Protein AF-0000000068952582 (afdb_homodimer)

Structure (mmCIF, N/CA/C/O backbone):
data_AF-0000000068952582-model_v1
#
loop_
_entity.id
_entity.type
_entity.pdbx_description
1 polymer 'DUF4399 domain-containing protein'
#
loop_
_atom_site.group_PDB
_atom_site.id
_atom_site.type_symbol
_atom_site.label_atom_id
_atom_site.label_alt_id
_atom_site.label_comp_id
_atom_site.label_asym_id
_atom_site.label_entity_id
_atom_site.label_seq_id
_atom_site.pdbx_PDB_ins_code
_atom_site.Cartn_x
_atom_site.Cartn_y
_atom_site.Cartn_z
_atom_site.occupancy
_atom_site.B_iso_or_equiv
_atom_site.auth_seq_id
_atom_site.auth_comp_id
_atom_site.auth_asym_id
_atom_site.auth_atom_id
_atom_site.pdbx_PDB_model_num
ATOM 1 N N . MET A 1 1 ? -65.312 -50.906 -8.023 1 39.53 1 MET A N 1
ATOM 2 C CA . MET A 1 1 ? -64.938 -49.5 -8.07 1 39.53 1 MET A CA 1
ATOM 3 C C . MET A 1 1 ? -63.438 -49.344 -7.887 1 39.53 1 MET A C 1
ATOM 5 O O . MET A 1 1 ? -62.906 -49.625 -6.805 1 39.53 1 MET A O 1
ATOM 9 N N . SER A 1 2 ? -62.562 -49.625 -8.961 1 49.5 2 SER A N 1
ATOM 10 C CA . SER A 1 2 ? -61.094 -49.688 -9.148 1 49.5 2 SER A CA 1
ATOM 11 C C . SER A 1 2 ? -60.469 -48.344 -8.938 1 49.5 2 SER A C 1
ATOM 13 O O . SER A 1 2 ? -60.969 -47.312 -9.422 1 49.5 2 SER A O 1
ATOM 15 N N . ARG A 1 3 ? -59.781 -48.031 -7.797 1 46.06 3 ARG A N 1
ATOM 16 C CA . ARG A 1 3 ? -59 -46.875 -7.363 1 46.06 3 ARG A CA 1
ATOM 17 C C . ARG A 1 3 ? -57.875 -46.562 -8.344 1 46.06 3 ARG A C 1
ATOM 19 O O . ARG A 1 3 ? -56.969 -47.406 -8.516 1 46.06 3 ARG A O 1
ATOM 26 N N . ARG A 1 4 ? -58.094 -45.969 -9.484 1 50.41 4 ARG A N 1
ATOM 27 C CA . ARG A 1 4 ? -57.031 -45.469 -10.367 1 50.41 4 ARG A CA 1
ATOM 28 C C . ARG A 1 4 ? -56.062 -44.594 -9.609 1 50.41 4 ARG A C 1
ATOM 30 O O . ARG A 1 4 ? -56.438 -43.594 -9 1 50.41 4 ARG A O 1
ATOM 37 N N . PHE A 1 5 ? -54.938 -45.094 -8.977 1 45.41 5 PHE A N 1
ATOM 38 C CA . PHE A 1 5 ? -53.844 -44.344 -8.367 1 45.41 5 PHE A CA 1
ATOM 39 C C . PHE A 1 5 ? -53.156 -43.469 -9.398 1 45.41 5 PHE A C 1
ATOM 41 O O . PHE A 1 5 ? -52.688 -43.938 -10.414 1 45.41 5 PHE A O 1
ATOM 48 N N . LEU A 1 6 ? -53.531 -42.188 -9.586 1 53.34 6 LEU A N 1
ATOM 49 C CA . LEU A 1 6 ? -52.906 -41.188 -10.43 1 53.34 6 LEU A CA 1
ATOM 50 C C . LEU A 1 6 ? -51.5 -40.875 -9.945 1 53.34 6 LEU A C 1
ATOM 52 O O . LEU A 1 6 ? -51.312 -40.469 -8.797 1 53.34 6 LEU A O 1
ATOM 56 N N . PHE A 1 7 ? -50.406 -41.5 -10.508 1 49.09 7 PHE A N 1
ATOM 57 C CA . PHE A 1 7 ? -49 -41.219 -10.305 1 49.09 7 PHE A CA 1
ATOM 58 C C . PHE A 1 7 ? -48.656 -39.812 -10.758 1 49.09 7 PHE A C 1
ATOM 60 O O . PHE A 1 7 ? -48.875 -39.438 -11.914 1 49.09 7 PHE A O 1
ATOM 67 N N . ARG A 1 8 ? -48.688 -38.812 -9.891 1 52.41 8 ARG A N 1
ATOM 68 C CA . ARG A 1 8 ? -48.188 -37.469 -10.156 1 52.41 8 ARG A CA 1
ATOM 69 C C . ARG A 1 8 ? -46.688 -37.469 -10.398 1 52.41 8 ARG A C 1
ATOM 71 O O . ARG A 1 8 ? -45.906 -37.938 -9.539 1 52.41 8 ARG A O 1
ATOM 78 N N . LEU A 1 9 ? -46.25 -37.562 -11.672 1 53.19 9 LEU A N 1
ATOM 79 C CA . LEU A 1 9 ? -44.844 -37.406 -12.039 1 53.19 9 LEU A CA 1
ATOM 80 C C . LEU A 1 9 ? -44.344 -36 -11.641 1 53.19 9 LEU A C 1
ATOM 82 O O . LEU A 1 9 ? -44.875 -35 -12.109 1 53.19 9 LEU A O 1
ATOM 86 N N . LEU A 1 10 ? -43.75 -35.844 -10.484 1 52.94 10 LEU A N 1
ATOM 87 C CA . LEU A 1 10 ? -43.062 -34.625 -10.07 1 52.94 10 LEU A CA 1
ATOM 88 C C . LEU A 1 10 ? -41.812 -34.406 -10.914 1 52.94 10 LEU A C 1
ATOM 90 O O . LEU A 1 10 ? -40.875 -35.188 -10.898 1 52.94 10 LEU A O 1
ATOM 94 N N . ALA A 1 11 ? -41.844 -33.625 -12.023 1 51.62 11 ALA A N 1
ATOM 95 C CA . ALA A 1 11 ? -40.688 -33.188 -12.773 1 51.62 11 ALA A CA 1
ATOM 96 C C . ALA A 1 11 ? -39.781 -32.312 -11.914 1 51.62 11 ALA A C 1
ATOM 98 O O . ALA A 1 11 ? -40.188 -31.266 -11.414 1 51.62 11 ALA A O 1
ATOM 99 N N . VAL A 1 12 ? -38.719 -32.812 -11.297 1 51.81 12 VAL A N 1
ATOM 100 C CA . VAL A 1 12 ? -37.688 -32.031 -10.625 1 51.81 12 VAL A CA 1
ATOM 101 C C . VAL A 1 12 ? -36.969 -31.141 -11.633 1 51.81 12 VAL A C 1
ATOM 103 O O . VAL A 1 12 ? -36.375 -31.625 -12.586 1 51.81 12 VAL A O 1
ATOM 106 N N . ALA A 1 13 ? -37.312 -29.859 -11.812 1 51.09 13 ALA A N 1
ATOM 107 C CA . ALA A 1 13 ? -36.594 -28.859 -12.594 1 51.09 13 ALA A CA 1
ATOM 108 C C . ALA A 1 13 ? -35.156 -28.719 -12.094 1 51.09 13 ALA A C 1
ATOM 110 O O . ALA A 1 13 ? -34.906 -28.312 -10.953 1 51.09 13 ALA A O 1
ATOM 111 N N . ALA A 1 14 ? -34.156 -29.453 -12.688 1 47.44 14 ALA A N 1
ATOM 112 C CA . ALA A 1 14 ? -32.75 -29.188 -12.406 1 47.44 14 ALA A CA 1
ATOM 113 C C . ALA A 1 14 ? -32.375 -27.75 -12.789 1 47.44 14 ALA A C 1
ATOM 115 O O . ALA A 1 14 ? -32.438 -27.375 -13.961 1 47.44 14 ALA A O 1
ATOM 116 N N . LEU A 1 15 ? -32.406 -26.781 -11.898 1 50.66 15 LEU A N 1
ATOM 117 C CA . LEU A 1 15 ? -31.828 -25.453 -12.117 1 50.66 15 LEU A CA 1
ATOM 118 C C . LEU A 1 15 ? -30.375 -25.562 -12.523 1 50.66 15 LEU A C 1
ATOM 120 O O . LEU A 1 15 ? -29.531 -25.969 -11.727 1 50.66 15 LEU A O 1
ATOM 124 N N . ALA A 1 16 ? -30 -25.656 -13.797 1 50.72 16 ALA A N 1
ATOM 125 C CA . ALA A 1 16 ? -28.625 -25.516 -14.281 1 50.72 16 ALA A CA 1
ATOM 126 C C . ALA A 1 16 ? -27.969 -24.266 -13.711 1 50.72 16 ALA A C 1
ATOM 128 O O . ALA A 1 16 ? -28.531 -23.172 -13.797 1 50.72 16 ALA A O 1
ATOM 129 N N . ALA A 1 17 ? -27.016 -24.391 -12.805 1 51.09 17 ALA A N 1
ATOM 130 C CA . ALA A 1 17 ? -26.188 -23.266 -12.359 1 51.09 17 ALA A CA 1
ATOM 131 C C . ALA A 1 17 ? -25.609 -22.516 -13.555 1 51.09 17 ALA A C 1
ATOM 133 O O . ALA A 1 17 ? -24.859 -23.094 -14.352 1 51.09 17 ALA A O 1
ATOM 134 N N . ALA A 1 18 ? -26.281 -21.531 -14.086 1 51.88 18 ALA A N 1
ATOM 135 C CA . ALA A 1 18 ? -25.672 -20.656 -15.086 1 51.88 18 ALA A CA 1
ATOM 136 C C . ALA A 1 18 ? -24.281 -20.188 -14.641 1 51.88 18 ALA A C 1
ATOM 138 O O . ALA A 1 18 ? -24.062 -19.891 -13.469 1 51.88 18 ALA A O 1
ATOM 139 N N . PRO A 1 19 ? -23.25 -20.516 -15.422 1 49.25 19 PRO A N 1
ATOM 140 C CA . PRO A 1 19 ? -21.969 -19.938 -15.039 1 49.25 19 PRO A CA 1
ATOM 141 C C . PRO A 1 19 ? -22.078 -18.453 -14.688 1 49.25 19 PRO A C 1
ATOM 143 O O . PRO A 1 19 ? -22.812 -17.703 -15.352 1 49.25 19 PRO A O 1
ATOM 146 N N . SER A 1 20 ? -21.938 -18.094 -13.461 1 50.81 20 SER A N 1
ATOM 147 C CA . SER A 1 20 ? -21.812 -16.672 -13.148 1 50.81 20 SER A CA 1
ATOM 148 C C . SER A 1 20 ? -20.797 -15.992 -14.07 1 50.81 20 SER A C 1
ATOM 150 O O . SER A 1 20 ? -19.594 -16.312 -14.023 1 50.81 20 SER A O 1
ATOM 152 N N . LEU A 1 21 ? -21.109 -15.633 -15.289 1 50.59 21 LEU A N 1
ATOM 153 C CA . LEU A 1 21 ? -20.25 -14.734 -16.062 1 50.59 21 LEU A CA 1
ATOM 154 C C . LEU A 1 21 ? -19.734 -13.594 -15.188 1 50.59 21 LEU A C 1
ATOM 156 O O . LEU A 1 21 ? -20.516 -12.766 -14.711 1 50.59 21 LEU A O 1
ATOM 160 N N . SER A 1 22 ? -18.641 -13.945 -14.461 1 59.81 22 SER A N 1
ATOM 161 C CA . SER A 1 22 ? -18.062 -12.844 -13.703 1 59.81 22 SER A CA 1
ATOM 162 C C . SER A 1 22 ? -17.656 -11.695 -14.617 1 59.81 22 SER A C 1
ATOM 164 O O . SER A 1 22 ? -16.828 -11.875 -15.523 1 59.81 22 SER A O 1
ATOM 166 N N . LEU A 1 23 ? -18.484 -10.703 -14.898 1 71.81 23 LEU A N 1
ATOM 167 C CA . LEU A 1 23 ? -18.141 -9.5 -15.648 1 71.81 23 LEU A CA 1
ATOM 168 C C . LEU A 1 23 ? -16.906 -8.82 -15.039 1 71.81 23 LEU A C 1
ATOM 170 O O . LEU A 1 23 ? -16.844 -8.617 -13.828 1 71.81 23 LEU A O 1
ATOM 174 N N . SER A 1 24 ? -15.859 -8.789 -15.781 1 86 24 SER A N 1
ATOM 175 C CA . SER A 1 24 ? -14.594 -8.18 -15.383 1 86 24 SER A CA 1
ATOM 176 C C . SER A 1 24 ? -14.797 -6.719 -14.984 1 86 24 SER A C 1
ATOM 178 O O . SER A 1 24 ? -15.625 -6.016 -15.562 1 86 24 SER A O 1
ATOM 180 N N . THR A 1 25 ? -14.234 -6.316 -13.914 1 95.31 25 THR A N 1
ATOM 181 C CA . THR A 1 25 ? -14.258 -4.926 -13.469 1 95.31 25 THR A CA 1
ATOM 182 C C . THR A 1 25 ? -13.266 -4.086 -14.273 1 95.31 25 THR A C 1
ATOM 184 O O . THR A 1 25 ? -12.109 -4.477 -14.445 1 95.31 25 THR A O 1
ATOM 187 N N . ALA A 1 26 ? -13.695 -2.971 -14.805 1 96.5 26 ALA A N 1
ATOM 188 C CA . ALA A 1 26 ? -12.82 -2.104 -15.586 1 96.5 26 ALA A CA 1
ATOM 189 C C . ALA A 1 26 ? -11.711 -1.521 -14.719 1 96.5 26 ALA A C 1
ATOM 191 O O . ALA A 1 26 ? -11.961 -1.052 -13.602 1 96.5 26 ALA A O 1
ATOM 192 N N . ALA A 1 27 ? -10.523 -1.534 -15.211 1 97 27 ALA A N 1
ATOM 193 C CA . ALA A 1 27 ? -9.375 -0.951 -14.523 1 97 27 ALA A CA 1
ATOM 194 C C . ALA A 1 27 ? -9.367 0.569 -14.648 1 97 27 ALA A C 1
ATOM 196 O O . ALA A 1 27 ? -9.688 1.109 -15.711 1 97 27 ALA A O 1
ATOM 197 N N . PRO A 1 28 ? -8.945 1.287 -13.508 1 97 28 PRO A N 1
ATOM 198 C CA . PRO A 1 28 ? -8.688 2.717 -13.695 1 97 28 PRO A CA 1
ATOM 199 C C . PRO A 1 28 ? -7.582 2.992 -14.711 1 97 28 PRO A C 1
ATOM 201 O O . PRO A 1 28 ? -6.648 2.197 -14.844 1 97 28 PRO A O 1
ATOM 204 N N . PRO A 1 29 ? -7.715 4.094 -15.406 1 96.56 29 PRO A N 1
ATOM 205 C CA . PRO A 1 29 ? -6.672 4.41 -16.375 1 96.56 29 PRO A CA 1
ATOM 206 C C . PRO A 1 29 ? -5.285 4.52 -15.742 1 96.56 29 PRO A C 1
ATOM 208 O O . PRO A 1 29 ? -5.137 5.133 -14.688 1 96.56 29 PRO A O 1
ATOM 211 N N . ASN A 1 30 ? -4.309 3.883 -16.266 1 97.06 30 ASN A N 1
ATOM 212 C CA . ASN A 1 30 ? -2.895 3.998 -15.922 1 97.06 30 ASN A CA 1
ATOM 213 C C . ASN A 1 30 ? -2.59 3.367 -14.57 1 97.06 30 ASN A C 1
ATOM 215 O O . ASN A 1 30 ? -1.545 3.639 -13.977 1 97.06 30 ASN A O 1
ATOM 219 N N . ALA A 1 31 ? -3.52 2.609 -14.055 1 98.31 31 ALA A N 1
ATOM 220 C CA . ALA A 1 31 ? -3.209 1.857 -12.836 1 98.31 31 ALA A CA 1
ATOM 221 C C . ALA A 1 31 ? -1.998 0.954 -13.047 1 98.31 31 ALA A C 1
ATOM 223 O O . ALA A 1 31 ? -1.86 0.323 -14.102 1 98.31 31 ALA A O 1
ATOM 224 N N . GLU A 1 32 ? -1.113 0.972 -12.039 1 98.62 32 GLU A N 1
ATOM 225 C CA . GLU A 1 32 ? 0.121 0.199 -12.141 1 98.62 32 GLU A CA 1
ATOM 226 C C . GLU A 1 32 ? 0.456 -0.479 -10.812 1 98.62 32 GLU A C 1
ATOM 228 O O . GLU A 1 32 ? 0.569 0.187 -9.781 1 98.62 32 GLU A O 1
ATOM 233 N N . ALA A 1 33 ? 0.573 -1.794 -10.852 1 98.94 33 ALA A N 1
ATOM 234 C CA . ALA A 1 33 ? 1.118 -2.537 -9.719 1 98.94 33 ALA A CA 1
ATOM 235 C C . ALA A 1 33 ? 2.617 -2.77 -9.891 1 98.94 33 ALA A C 1
ATOM 237 O O . ALA A 1 33 ? 3.096 -3.002 -11 1 98.94 33 ALA A O 1
ATOM 238 N N . TYR A 1 34 ? 3.357 -2.729 -8.805 1 98.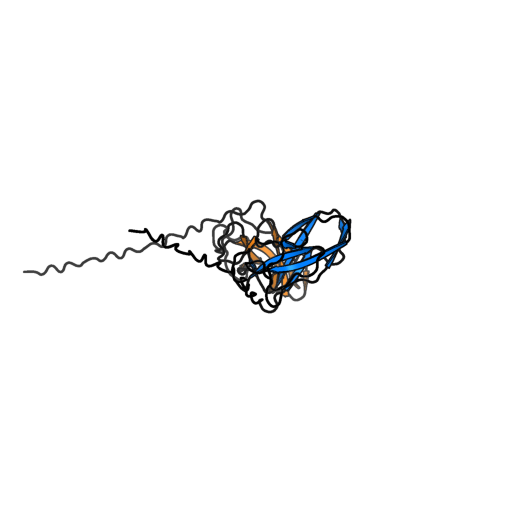88 34 TYR A N 1
ATOM 239 C CA . TYR A 1 34 ? 4.797 -2.957 -8.844 1 98.88 34 TYR A CA 1
ATOM 240 C C . TYR A 1 34 ? 5.305 -3.502 -7.516 1 98.88 34 TYR A C 1
ATOM 242 O O . TYR A 1 34 ? 4.695 -3.268 -6.469 1 98.88 34 TYR A O 1
ATOM 250 N N . ILE A 1 35 ? 6.312 -4.27 -7.57 1 98.88 35 ILE A N 1
ATOM 251 C CA . ILE A 1 35 ? 6.945 -4.77 -6.355 1 98.88 35 ILE A CA 1
ATOM 252 C C . ILE A 1 35 ? 7.992 -3.77 -5.875 1 98.88 35 ILE A C 1
ATOM 254 O O . ILE A 1 35 ? 8.938 -3.449 -6.602 1 98.88 35 ILE A O 1
ATOM 258 N N . ILE A 1 36 ? 7.809 -3.252 -4.707 1 98.75 36 ILE A N 1
ATOM 259 C CA . ILE A 1 36 ? 8.742 -2.291 -4.125 1 98.75 36 ILE A CA 1
ATOM 260 C C . ILE A 1 36 ? 9.984 -3.02 -3.623 1 98.75 36 ILE A C 1
ATOM 262 O O . ILE A 1 36 ? 11.109 -2.568 -3.855 1 98.75 36 ILE A O 1
ATOM 266 N N . TRP A 1 37 ? 9.695 -4.121 -2.914 1 98.12 37 TRP A N 1
ATOM 267 C CA . TRP A 1 37 ? 10.75 -5.012 -2.436 1 98.12 37 TRP A CA 1
ATOM 268 C C . TRP A 1 37 ? 10.273 -6.461 -2.43 1 98.12 37 TRP A C 1
ATOM 270 O O . TRP A 1 37 ? 9.125 -6.742 -2.062 1 98.12 37 TRP A O 1
ATOM 280 N N . PRO A 1 38 ? 11.125 -7.406 -2.818 1 98.44 38 PRO A N 1
ATOM 281 C CA . PRO A 1 38 ? 12.5 -7.297 -3.301 1 98.44 38 PRO A CA 1
ATOM 282 C C . PRO A 1 38 ? 12.586 -6.781 -4.738 1 98.44 38 PRO A C 1
ATOM 284 O O . PRO A 1 38 ? 11.578 -6.762 -5.449 1 98.44 38 PRO A O 1
ATOM 287 N N . HIS A 1 39 ? 13.805 -6.348 -5.137 1 98.5 39 HIS A N 1
ATOM 288 C CA . HIS A 1 39 ? 14.086 -6 -6.523 1 98.5 39 HIS A CA 1
ATOM 289 C C . HIS A 1 39 ? 14.438 -7.238 -7.34 1 98.5 39 HIS A C 1
ATOM 291 O O . HIS A 1 39 ? 14.797 -8.273 -6.781 1 98.5 39 HIS A O 1
ATOM 297 N N . ASP A 1 40 ? 14.273 -7.133 -8.672 1 98.81 40 ASP A N 1
ATOM 298 C CA . ASP A 1 40 ? 14.703 -8.203 -9.562 1 98.81 40 ASP A CA 1
ATOM 299 C C . ASP A 1 40 ? 16.172 -8.555 -9.328 1 98.81 40 ASP A C 1
ATOM 301 O O . ASP A 1 40 ? 17.016 -7.668 -9.242 1 98.81 40 ASP A O 1
ATOM 305 N N . GLY A 1 41 ? 16.469 -9.781 -9.125 1 98.75 41 GLY A N 1
ATOM 306 C CA . GLY A 1 41 ? 17.828 -10.258 -8.953 1 98.75 41 GLY A CA 1
ATOM 307 C C . GLY A 1 41 ? 18.266 -10.336 -7.504 1 98.75 41 GLY A C 1
ATOM 308 O O . GLY A 1 41 ? 19.359 -10.812 -7.199 1 98.75 41 GLY A O 1
ATOM 309 N N . THR A 1 42 ? 17.453 -9.906 -6.582 1 98.69 42 THR A N 1
ATOM 310 C CA . THR A 1 42 ? 17.812 -9.875 -5.168 1 98.69 42 THR A CA 1
ATOM 311 C C . THR A 1 42 ? 18.141 -11.281 -4.664 1 98.69 42 THR A C 1
ATOM 313 O O . THR A 1 42 ? 17.453 -12.242 -5.004 1 98.69 42 THR A O 1
ATOM 316 N N . VAL A 1 43 ? 19.172 -11.359 -3.916 1 98.75 43 VAL A N 1
ATOM 317 C CA . VAL A 1 43 ? 19.5 -12.57 -3.174 1 98.75 43 VAL A CA 1
ATOM 318 C C . VAL A 1 43 ? 19.047 -12.43 -1.725 1 98.75 43 VAL A C 1
ATOM 320 O O . VAL A 1 43 ? 19.438 -11.484 -1.029 1 98.75 43 VAL A O 1
ATOM 323 N N . ILE A 1 44 ? 18.219 -13.289 -1.342 1 98.12 44 ILE A N 1
ATOM 324 C CA . ILE A 1 44 ? 17.641 -13.258 -0.003 1 98.12 44 ILE A CA 1
ATOM 325 C C . ILE A 1 44 ? 18.266 -14.352 0.856 1 98.12 44 ILE A C 1
ATOM 327 O O . ILE A 1 44 ? 18.219 -15.531 0.498 1 98.12 44 ILE A O 1
ATOM 331 N N . SER A 1 45 ? 18.828 -13.766 1.967 1 96.75 45 SER A N 1
ATOM 332 C CA . SER A 1 45 ? 19.359 -14.734 2.912 1 96.75 45 SER A CA 1
ATOM 333 C C . SER A 1 45 ? 18.297 -15.203 3.895 1 96.75 45 SER A C 1
ATOM 335 O O . SER A 1 45 ? 17.609 -14.391 4.5 1 96.75 45 SER A O 1
ATOM 337 N N . GLY A 1 46 ? 18.203 -16.469 4.016 1 87.81 46 GLY A N 1
ATOM 338 C CA . GLY A 1 46 ? 17.141 -17 4.844 1 87.81 46 GLY A CA 1
ATOM 339 C C . GLY A 1 46 ? 15.789 -17 4.152 1 87.81 46 GLY A C 1
ATOM 340 O O . GLY A 1 46 ? 15.578 -16.266 3.184 1 87.81 46 GLY A O 1
ATOM 341 N N . GLY A 1 47 ? 14.945 -17.703 4.125 1 91.5 47 GLY A N 1
ATOM 342 C CA . GLY A 1 47 ? 13.734 -18.062 3.404 1 91.5 47 GLY A CA 1
ATOM 343 C C . GLY A 1 47 ? 12.539 -17.203 3.799 1 91.5 47 GLY A C 1
ATOM 344 O O . GLY A 1 47 ? 11.477 -17.297 3.178 1 91.5 47 GLY A O 1
ATOM 345 N N . LYS A 1 48 ? 12.797 -16.375 4.84 1 97.12 48 LYS A N 1
ATOM 346 C CA . LYS A 1 48 ? 11.719 -15.484 5.281 1 97.12 48 LYS A CA 1
ATOM 347 C C . LYS A 1 48 ? 12.039 -14.031 4.961 1 97.12 48 LYS A C 1
ATOM 349 O O . LYS A 1 48 ? 13.109 -13.531 5.297 1 97.12 48 LYS A O 1
ATOM 354 N N . PHE A 1 49 ? 11.156 -13.344 4.273 1 97.69 49 PHE A N 1
ATOM 355 C CA . PHE A 1 49 ? 11.375 -11.953 3.895 1 97.69 49 PHE A CA 1
ATOM 356 C C . PHE A 1 49 ? 10.047 -11.242 3.666 1 97.69 49 PHE A C 1
ATOM 358 O O . PHE A 1 49 ? 9.008 -11.883 3.535 1 97.69 49 PHE A O 1
ATOM 365 N N . TRP A 1 50 ? 10.102 -9.953 3.689 1 97.25 50 TRP A N 1
ATOM 366 C CA . TRP A 1 50 ? 8.938 -9.117 3.432 1 97.25 50 TRP A CA 1
ATOM 367 C C . TRP A 1 50 ? 8.812 -8.805 1.945 1 97.25 50 TRP A C 1
ATOM 369 O O . TRP A 1 50 ? 9.805 -8.484 1.288 1 97.25 50 TRP A O 1
ATOM 379 N N . VAL A 1 51 ? 7.645 -8.953 1.469 1 98.62 51 VAL A N 1
ATOM 380 C CA . VAL A 1 51 ? 7.285 -8.414 0.163 1 98.62 51 VAL A CA 1
ATOM 381 C C . VAL A 1 51 ? 6.488 -7.121 0.339 1 98.62 51 VAL A C 1
ATOM 383 O O . VAL A 1 51 ? 5.477 -7.098 1.047 1 98.62 51 VAL A O 1
ATOM 386 N N . ARG A 1 52 ? 6.969 -6.066 -0.243 1 98.75 52 ARG A N 1
ATOM 387 C CA . ARG A 1 52 ? 6.258 -4.793 -0.231 1 98.75 52 ARG A CA 1
ATOM 388 C C . ARG A 1 52 ? 5.648 -4.492 -1.597 1 98.75 52 ARG A C 1
ATOM 390 O O . ARG A 1 52 ? 6.336 -4.559 -2.617 1 98.75 52 ARG A O 1
ATOM 397 N N . MET A 1 53 ? 4.375 -4.176 -1.577 1 98.94 53 MET A N 1
ATOM 398 C CA . MET A 1 53 ? 3.582 -4.125 -2.803 1 98.94 53 MET A CA 1
ATOM 399 C C . MET A 1 53 ? 3.094 -2.709 -3.08 1 98.94 53 MET A C 1
ATOM 401 O O . MET A 1 53 ? 2.49 -2.074 -2.213 1 98.94 53 MET A O 1
ATOM 405 N N . GLY A 1 54 ? 3.357 -2.225 -4.266 1 98.75 54 GLY A N 1
ATOM 406 C CA . GLY A 1 54 ? 2.98 -0.876 -4.66 1 98.75 54 GLY A CA 1
ATOM 407 C C . GLY A 1 54 ? 1.807 -0.844 -5.621 1 98.75 54 GLY A C 1
ATOM 408 O O . GLY A 1 54 ? 1.531 -1.83 -6.309 1 98.75 54 GLY A O 1
ATOM 409 N N . LEU A 1 55 ? 1.157 0.203 -5.648 1 98.88 55 LEU A N 1
ATOM 410 C CA . LEU A 1 55 ? 0.028 0.472 -6.535 1 98.88 55 LEU A CA 1
ATOM 411 C C . LEU A 1 55 ? -0.095 1.965 -6.82 1 98.88 55 LEU A C 1
ATOM 413 O O . LEU A 1 55 ? -0.112 2.779 -5.895 1 98.88 55 LEU A O 1
ATOM 417 N N . ARG A 1 56 ? -0.139 2.244 -8.094 1 98.12 56 ARG A N 1
ATOM 418 C CA . ARG A 1 56 ? -0.239 3.635 -8.531 1 98.12 56 ARG A CA 1
ATOM 419 C C . ARG A 1 56 ? -1.518 3.867 -9.328 1 98.12 56 ARG A C 1
ATOM 421 O O . ARG A 1 56 ? -1.952 2.994 -10.086 1 98.12 56 ARG A O 1
ATOM 428 N N . ASN A 1 57 ? -2.131 5.055 -9.133 1 97.69 57 ASN A N 1
ATOM 429 C CA . ASN A 1 57 ? -3.305 5.508 -9.875 1 97.69 57 ASN A CA 1
ATOM 430 C C . ASN A 1 57 ? -4.504 4.598 -9.633 1 97.69 57 ASN A C 1
ATOM 432 O O . ASN A 1 57 ? -5.328 4.402 -10.523 1 97.69 57 ASN A O 1
ATOM 436 N N . MET A 1 58 ? -4.633 4.039 -8.531 1 98.31 58 MET A N 1
ATOM 437 C CA . MET A 1 58 ? -5.695 3.18 -8.023 1 98.31 58 MET A CA 1
ATOM 438 C C . MET A 1 58 ? -5.574 3.002 -6.516 1 98.31 58 MET A C 1
ATOM 440 O O . MET A 1 58 ? -4.496 3.176 -5.949 1 98.31 58 MET A O 1
ATOM 444 N N . GLY A 1 59 ? -6.629 2.713 -5.863 1 98.62 59 GLY A N 1
ATOM 445 C CA . GLY A 1 59 ? -6.594 2.467 -4.434 1 98.62 59 GLY A CA 1
ATOM 446 C C . GLY A 1 59 ? -6.605 0.991 -4.078 1 98.62 59 GLY A C 1
ATOM 447 O O . GLY A 1 59 ? -7.082 0.165 -4.859 1 98.62 59 GLY A O 1
ATOM 448 N N . VAL A 1 60 ? -6.137 0.696 -2.893 1 98.94 60 VAL A N 1
ATOM 449 C CA . VAL A 1 60 ? -6.227 -0.644 -2.322 1 98.94 60 VAL A CA 1
ATOM 450 C C . VAL A 1 60 ? -7.5 -0.765 -1.49 1 98.94 60 VAL A C 1
ATOM 452 O O . VAL A 1 60 ? -7.891 0.178 -0.796 1 98.94 60 VAL A O 1
ATOM 455 N N . CYS A 1 61 ? -8.156 -1.877 -1.549 1 98.69 61 CYS A N 1
ATOM 456 C CA . CYS A 1 61 ? -9.266 -2.195 -0.662 1 98.69 61 CYS A CA 1
ATOM 457 C C . CYS A 1 61 ? -9.398 -3.701 -0.475 1 98.69 61 CYS A C 1
ATOM 459 O O . CYS A 1 61 ? -8.914 -4.48 -1.298 1 98.69 61 CYS A O 1
ATOM 461 N N . PRO A 1 62 ? -10.047 -4.074 0.651 1 98.5 62 PRO A N 1
ATOM 462 C CA . PRO A 1 62 ? -10.266 -5.504 0.88 1 98.5 62 PRO A CA 1
ATOM 463 C C . PRO A 1 62 ? -11.219 -6.129 -0.141 1 98.5 62 PRO A C 1
ATOM 465 O O . PRO A 1 62 ? -11.977 -5.414 -0.797 1 98.5 62 PRO A O 1
ATOM 468 N N . LYS A 1 63 ? -11.047 -7.43 -0.274 1 97.88 63 LYS A N 1
ATOM 469 C CA . LYS A 1 63 ? -12.055 -8.164 -1.028 1 97.88 63 LYS A CA 1
ATOM 470 C C . LYS A 1 63 ? -13.461 -7.82 -0.54 1 97.88 63 LYS A C 1
ATOM 472 O O . LYS A 1 63 ? -13.656 -7.48 0.63 1 97.88 63 LYS A O 1
ATOM 477 N N . GLY A 1 64 ? -14.43 -7.848 -1.446 1 96.56 64 GLY A N 1
ATOM 478 C CA . GLY A 1 64 ? -15.812 -7.562 -1.087 1 96.56 64 GLY A CA 1
ATOM 479 C C . GLY A 1 64 ? -16.188 -6.105 -1.279 1 96.56 64 GLY A C 1
ATOM 480 O O . GLY A 1 64 ? -17.375 -5.766 -1.343 1 96.56 64 GLY A O 1
ATOM 481 N N . VAL A 1 65 ? -15.211 -5.207 -1.237 1 95.94 65 VAL A N 1
ATOM 482 C CA . VAL A 1 65 ? -15.492 -3.811 -1.559 1 95.94 65 VAL A CA 1
ATOM 483 C C . VAL A 1 65 ? -15.664 -3.652 -3.066 1 95.94 65 VAL A C 1
ATOM 485 O O . VAL A 1 65 ? -14.695 -3.707 -3.822 1 95.94 65 VAL A O 1
ATOM 488 N N . GLU A 1 66 ? -16.875 -3.439 -3.496 1 93.19 66 GLU A N 1
ATOM 489 C CA . GLU A 1 66 ? -17.172 -3.328 -4.918 1 93.19 66 GLU A CA 1
ATOM 490 C C . GLU A 1 66 ? -16.953 -1.904 -5.422 1 93.19 66 GLU A C 1
ATOM 492 O O . GLU A 1 66 ? -17.797 -1.03 -5.223 1 93.19 66 GLU A O 1
ATOM 497 N N . SER A 1 67 ? -15.867 -1.655 -6.012 1 90.69 67 SER A N 1
ATOM 498 C CA . SER A 1 67 ? -15.484 -0.367 -6.582 1 90.69 67 SER A CA 1
ATOM 499 C C . SER A 1 67 ? -14.508 -0.541 -7.738 1 90.69 67 SER A C 1
ATOM 501 O O . SER A 1 67 ? -13.555 -1.319 -7.641 1 90.69 67 SER A O 1
ATOM 503 N N . PRO A 1 68 ? -14.734 0.153 -8.766 1 90 68 PRO A N 1
ATOM 504 C CA . PRO A 1 68 ? -13.75 0.074 -9.844 1 90 68 PRO A CA 1
ATOM 505 C C . PRO A 1 68 ? -12.461 0.837 -9.531 1 90 68 PRO A C 1
ATOM 507 O O . PRO A 1 68 ? -11.492 0.76 -10.289 1 90 68 PRO A O 1
ATOM 510 N N . ARG A 1 69 ? -12.469 1.494 -8.398 1 95.94 69 ARG A N 1
ATOM 511 C CA . ARG A 1 69 ? -11.352 2.395 -8.125 1 95.94 69 ARG A CA 1
ATOM 512 C C . ARG A 1 69 ? -10.352 1.754 -7.168 1 95.94 69 ARG A C 1
ATOM 514 O O . ARG A 1 69 ? -9.328 2.355 -6.836 1 95.94 69 ARG A O 1
ATOM 521 N N . CYS A 1 70 ? -10.789 0.585 -6.711 1 98.19 70 CYS A N 1
ATOM 522 C CA . CYS A 1 70 ? -9.852 -0.05 -5.789 1 98.19 70 CYS A CA 1
ATOM 523 C C . CYS A 1 70 ? -9.906 -1.567 -5.918 1 98.19 70 CYS A C 1
ATOM 525 O O . CYS A 1 70 ? -10.844 -2.113 -6.504 1 98.19 70 CYS A O 1
ATOM 527 N N . GLY A 1 71 ? -8.883 -2.234 -5.523 1 98.62 71 GLY A N 1
ATOM 528 C CA . GLY A 1 71 ? -8.727 -3.68 -5.469 1 98.62 71 GLY A CA 1
ATOM 529 C C . GLY A 1 71 ? -7.66 -4.129 -4.492 1 98.62 71 GLY A C 1
ATOM 530 O O . GLY A 1 71 ? -7.254 -3.365 -3.613 1 98.62 71 GLY A O 1
ATOM 531 N N . HIS A 1 72 ? -7.312 -5.363 -4.539 1 98.94 72 HIS A N 1
ATOM 532 C CA . HIS A 1 72 ? -6.309 -5.879 -3.615 1 98.94 72 HIS A CA 1
ATOM 533 C C . HIS A 1 72 ? -5.262 -6.715 -4.344 1 98.94 72 HIS A C 1
ATOM 535 O O . HIS A 1 72 ? -5.5 -7.176 -5.465 1 98.94 72 HIS A O 1
ATOM 541 N N . HIS A 1 73 ? -4.141 -6.887 -3.691 1 99 73 HIS A N 1
ATOM 542 C CA . HIS A 1 73 ? -2.977 -7.527 -4.285 1 99 73 HIS A CA 1
ATOM 543 C C . HIS A 1 73 ? -3.084 -9.047 -4.207 1 99 73 HIS A C 1
ATOM 545 O O . HIS A 1 73 ? -3.623 -9.586 -3.236 1 99 73 HIS A O 1
ATOM 551 N N . HIS A 1 74 ? -2.619 -9.719 -5.152 1 98.94 74 HIS A N 1
ATOM 552 C CA . HIS A 1 74 ? -2.209 -11.117 -5.164 1 98.94 74 HIS A CA 1
ATOM 553 C C . HIS A 1 74 ? -0.744 -11.258 -5.562 1 98.94 74 HIS A C 1
ATOM 555 O O . HIS A 1 74 ? -0.27 -10.562 -6.461 1 98.94 74 HIS A O 1
ATOM 561 N N . LEU A 1 75 ? -0.1 -12.133 -4.926 1 99 75 LEU A N 1
ATOM 562 C CA . LEU A 1 75 ? 1.276 -12.453 -5.293 1 99 75 LEU A CA 1
ATOM 563 C C . LEU A 1 75 ? 1.362 -13.828 -5.945 1 99 75 LEU A C 1
ATOM 565 O O . LEU A 1 75 ? 0.959 -14.828 -5.348 1 99 75 LEU A O 1
ATOM 569 N N . LEU A 1 76 ? 1.828 -13.844 -7.164 1 98.94 76 LEU A N 1
ATOM 570 C CA . LEU A 1 76 ? 2.109 -15.07 -7.898 1 98.94 76 LEU A CA 1
ATOM 571 C C . LEU A 1 76 ? 3.541 -15.531 -7.656 1 98.94 76 LEU A C 1
ATOM 573 O O . LEU A 1 76 ? 4.488 -14.766 -7.848 1 98.94 76 LEU A O 1
ATOM 577 N N . VAL A 1 77 ? 3.689 -16.672 -7.207 1 98.94 77 VAL A N 1
ATOM 578 C CA . VAL A 1 77 ? 4.988 -17.25 -6.891 1 98.94 77 VAL A CA 1
ATOM 579 C C . VAL A 1 77 ? 5.25 -18.453 -7.797 1 98.94 77 VAL A C 1
ATOM 581 O O . VAL A 1 77 ? 4.523 -19.453 -7.738 1 98.94 77 VAL A O 1
ATOM 584 N N . ASP A 1 78 ? 6.258 -18.375 -8.641 1 98.94 78 ASP A N 1
ATOM 585 C CA . ASP A 1 78 ? 6.715 -19.484 -9.469 1 98.94 78 ASP A CA 1
ATOM 586 C C . ASP A 1 78 ? 5.586 -20 -10.359 1 98.94 78 ASP A C 1
ATOM 588 O O . ASP A 1 78 ? 5.367 -21.219 -10.453 1 98.94 78 ASP A O 1
ATOM 592 N N . THR A 1 79 ? 4.816 -19.141 -10.977 1 98.94 79 THR A N 1
ATOM 593 C CA . THR A 1 79 ? 3.729 -19.5 -11.883 1 98.94 79 THR A CA 1
ATOM 594 C C . THR A 1 79 ? 3.516 -18.391 -12.922 1 98.94 79 THR A C 1
ATOM 596 O O . THR A 1 79 ? 3.992 -17.266 -12.75 1 98.94 79 THR A O 1
ATOM 599 N N . GLU A 1 80 ? 2.896 -18.719 -13.992 1 98.69 80 GLU A N 1
ATOM 600 C CA . GLU A 1 80 ? 2.463 -17.75 -15 1 98.69 80 GLU A CA 1
ATOM 601 C C . GLU A 1 80 ? 1.152 -17.078 -14.594 1 98.69 80 GLU A C 1
ATOM 603 O O . GLU A 1 80 ? 0.521 -17.484 -13.617 1 98.69 80 GLU A O 1
ATOM 608 N N . LEU A 1 81 ? 0.797 -16.047 -15.336 1 98.81 81 LEU A N 1
ATOM 609 C CA . LEU A 1 81 ? -0.504 -15.422 -15.125 1 98.81 81 LEU A CA 1
ATOM 610 C C . LEU A 1 81 ? -1.628 -16.438 -15.281 1 98.81 81 LEU A C 1
ATOM 612 O O . LEU A 1 81 ? -1.61 -17.25 -16.203 1 98.81 81 LEU A O 1
ATOM 616 N N . PRO A 1 82 ? -2.578 -16.422 -14.414 1 98.38 82 PRO A N 1
ATOM 617 C CA . PRO A 1 82 ? -3.76 -17.281 -14.57 1 98.38 82 PRO A CA 1
ATOM 618 C C . PRO A 1 82 ? -4.734 -16.75 -15.617 1 98.38 82 PRO A C 1
ATOM 620 O O . PRO A 1 82 ? -4.512 -15.672 -16.188 1 98.38 82 PRO A O 1
ATOM 623 N N . PRO A 1 83 ? -5.809 -17.625 -15.867 1 97.06 83 PRO A N 1
ATOM 624 C CA . PRO A 1 83 ? -6.852 -17 -16.688 1 97.06 83 PRO A CA 1
ATOM 625 C C . PRO A 1 83 ? -7.324 -15.656 -16.125 1 97.06 83 PRO A C 1
ATOM 627 O O . PRO A 1 83 ? -7.574 -15.547 -14.914 1 97.06 83 PRO A O 1
ATOM 630 N N . LEU A 1 84 ? -7.395 -14.648 -16.891 1 97.25 84 LEU A N 1
ATOM 631 C CA . LEU A 1 84 ? -7.551 -13.273 -16.438 1 97.25 84 LEU A CA 1
ATOM 632 C C . LEU A 1 84 ? -9.023 -12.891 -16.359 1 97.25 84 LEU A C 1
ATOM 634 O O . LEU A 1 84 ? -9.359 -11.773 -15.969 1 97.25 84 LEU A O 1
ATOM 638 N N . ASP A 1 85 ? -9.945 -13.836 -16.734 1 95.31 85 ASP A N 1
ATOM 639 C CA . ASP A 1 85 ? -11.383 -13.594 -16.719 1 95.31 85 ASP A CA 1
ATOM 640 C C . ASP A 1 85 ? -12.078 -14.453 -15.672 1 95.31 85 ASP A C 1
ATOM 642 O O . ASP A 1 85 ? -13.297 -14.609 -15.703 1 95.31 85 ASP A O 1
ATOM 646 N N . LYS A 1 86 ? -11.203 -15.062 -14.844 1 97.19 86 LYS A N 1
ATOM 647 C CA . LYS A 1 86 ? -11.719 -15.914 -13.773 1 97.19 86 LYS A CA 1
ATOM 648 C C . LYS A 1 86 ? -11.102 -15.539 -12.43 1 97.19 86 LYS A C 1
ATOM 650 O O . LYS A 1 86 ? -10.109 -14.805 -12.375 1 97.19 86 LYS A O 1
ATOM 655 N N . GLU A 1 87 ? -11.727 -16.031 -11.422 1 98.12 87 GLU A N 1
ATOM 656 C CA . GLU A 1 87 ? -11.164 -15.875 -10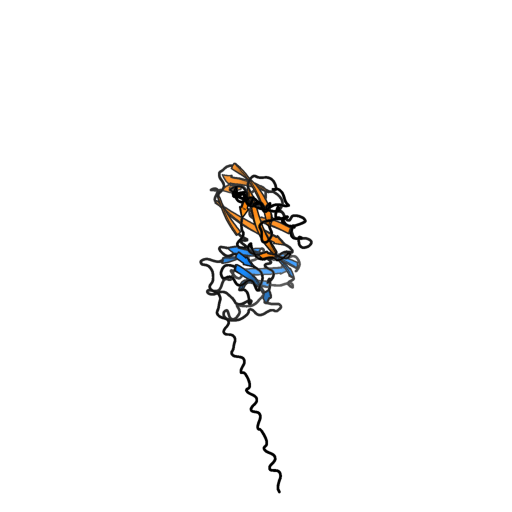.086 1 98.12 87 GLU A CA 1
ATOM 657 C C . GLU A 1 87 ? -9.734 -16.391 -10.016 1 98.12 87 GLU A C 1
ATOM 659 O O . GLU A 1 87 ? -9.438 -17.469 -10.531 1 98.12 87 GLU A O 1
ATOM 664 N N . ILE A 1 88 ? -8.82 -15.648 -9.438 1 98.62 88 ILE A N 1
ATOM 665 C CA . ILE A 1 88 ? -7.441 -16.078 -9.242 1 98.62 88 ILE A CA 1
ATOM 666 C C . ILE A 1 88 ? -7.395 -17.266 -8.289 1 98.62 88 ILE A C 1
ATOM 668 O O . ILE A 1 88 ? -8.023 -17.25 -7.227 1 98.62 88 ILE A O 1
ATOM 672 N N . PRO A 1 89 ? -6.695 -18.297 -8.703 1 98.62 89 PRO A N 1
ATOM 673 C CA . PRO A 1 89 ? -6.602 -19.438 -7.789 1 98.62 89 PRO A CA 1
ATOM 674 C C . PRO A 1 89 ? -6.047 -19.062 -6.418 1 98.62 89 PRO A C 1
ATOM 676 O O . PRO A 1 89 ? -5.348 -18.047 -6.289 1 98.62 89 PRO A O 1
ATOM 679 N N . SER A 1 90 ? -6.383 -19.75 -5.406 1 98.31 90 SER A N 1
ATOM 680 C CA . SER A 1 90 ? -5.855 -19.578 -4.059 1 98.31 90 SER A CA 1
ATOM 681 C C . SER A 1 90 ? -5.074 -20.797 -3.598 1 98.31 90 SER A C 1
ATOM 683 O O . SER A 1 90 ? -5.664 -21.797 -3.16 1 98.31 90 SER A O 1
ATOM 685 N N . ASP A 1 91 ? -3.797 -20.797 -3.783 1 98.44 91 ASP A N 1
ATOM 686 C CA . ASP A 1 91 ? -2.893 -21.891 -3.451 1 98.44 91 ASP A CA 1
ATOM 687 C C . ASP A 1 91 ? -1.479 -21.375 -3.188 1 98.44 91 ASP A C 1
ATOM 689 O O . ASP A 1 91 ? -1.269 -20.172 -3.057 1 98.44 91 ASP A O 1
ATOM 693 N N . LYS A 1 92 ? -0.508 -22.219 -3.072 1 97.94 92 LYS A N 1
ATOM 694 C CA . LYS A 1 92 ? 0.847 -21.859 -2.672 1 97.94 92 LYS A CA 1
ATOM 695 C C . LYS A 1 92 ? 1.503 -20.953 -3.713 1 97.94 92 LYS A C 1
ATOM 697 O O . LYS A 1 92 ? 2.449 -20.219 -3.404 1 97.94 92 LYS A O 1
ATOM 702 N N . ASN A 1 93 ? 1.064 -20.984 -4.969 1 98.75 93 ASN A N 1
ATOM 703 C CA . ASN A 1 93 ? 1.633 -20.188 -6.047 1 98.75 93 ASN A CA 1
ATOM 704 C C . ASN A 1 93 ? 0.868 -18.875 -6.234 1 98.75 93 ASN A C 1
ATOM 706 O O . ASN A 1 93 ? 1.294 -18 -6.992 1 98.75 93 ASN A O 1
ATOM 710 N N . HIS A 1 94 ? -0.347 -18.812 -5.566 1 98.88 94 HIS A N 1
ATOM 711 C CA . HIS A 1 94 ? -1.227 -17.641 -5.656 1 98.88 94 HIS A CA 1
ATOM 712 C C . HIS A 1 94 ? -1.634 -17.156 -4.27 1 98.88 94 HIS A C 1
ATOM 714 O O . HIS A 1 94 ? -2.66 -17.578 -3.734 1 98.88 94 HIS A O 1
ATOM 720 N N . LEU A 1 95 ? -0.867 -16.266 -3.748 1 98.88 95 LEU A N 1
ATOM 721 C CA . LEU A 1 95 ? -1.13 -15.742 -2.408 1 98.88 95 LEU A CA 1
ATOM 722 C C . LEU A 1 95 ? -2.064 -14.539 -2.465 1 98.88 95 LEU A C 1
ATOM 724 O O . LEU A 1 95 ? -1.771 -13.555 -3.141 1 98.88 95 LEU A O 1
ATOM 728 N N . HIS A 1 96 ? -3.162 -14.648 -1.782 1 98.88 96 HIS A N 1
ATOM 729 C CA . HIS A 1 96 ? -4.168 -13.586 -1.746 1 98.88 96 HIS A CA 1
ATOM 730 C C . HIS A 1 96 ? -3.914 -12.625 -0.588 1 98.88 96 HIS A C 1
ATOM 732 O O . HIS A 1 96 ? -3.781 -13.055 0.561 1 98.88 96 HIS A O 1
ATOM 738 N N . PHE A 1 97 ? -3.951 -11.383 -0.85 1 98.81 97 PHE A N 1
ATOM 739 C CA . PHE A 1 97 ? -3.92 -10.359 0.184 1 98.81 97 PHE A CA 1
ATOM 740 C C . PHE A 1 97 ? -5.203 -9.539 0.168 1 98.81 97 PHE A C 1
ATOM 742 O O . PHE A 1 97 ? -5.172 -8.328 -0.064 1 98.81 97 PHE A O 1
ATOM 749 N N . GLY A 1 98 ? -6.258 -10.227 0.511 1 98.5 98 GLY A N 1
ATOM 750 C CA . GLY A 1 98 ? -7.621 -9.758 0.344 1 98.5 98 GLY A CA 1
ATOM 751 C C . GLY A 1 98 ? -8.055 -8.789 1.423 1 98.5 98 GLY A C 1
ATOM 752 O O . GLY A 1 98 ? -9.148 -8.211 1.348 1 98.5 98 GLY A O 1
ATOM 753 N N . ALA A 1 99 ? -7.23 -8.523 2.449 1 98.19 99 ALA A N 1
ATOM 754 C CA . ALA A 1 99 ? -7.59 -7.609 3.531 1 98.19 99 ALA A CA 1
ATOM 755 C C . ALA A 1 99 ? -7.074 -6.199 3.252 1 98.19 99 ALA A C 1
ATOM 757 O O . ALA A 1 99 ? -7.176 -5.316 4.105 1 98.19 99 ALA A O 1
ATOM 758 N N . GLY A 1 100 ? -6.551 -6.035 2.047 1 98.75 100 GLY A N 1
ATOM 759 C CA . GLY A 1 100 ? -5.953 -4.758 1.694 1 98.75 100 GLY A CA 1
ATOM 760 C C . GLY A 1 100 ? -4.512 -4.629 2.148 1 98.75 100 GLY A C 1
ATOM 761 O O . GLY A 1 100 ? -4.023 -3.52 2.373 1 98.75 100 GLY A O 1
ATOM 762 N N . GLU A 1 101 ? -3.842 -5.758 2.348 1 98.81 101 GLU A N 1
ATOM 763 C CA . GLU A 1 101 ? -2.447 -5.746 2.777 1 98.81 101 GLU A CA 1
ATOM 764 C C . GLU A 1 101 ? -1.54 -5.168 1.694 1 98.81 101 GLU A C 1
ATOM 766 O O . GLU A 1 101 ? -1.738 -5.43 0.507 1 98.81 101 GLU A O 1
ATOM 771 N N . THR A 1 102 ? -0.553 -4.406 2.104 1 98.88 102 THR A N 1
ATOM 772 C CA . THR A 1 102 ? 0.428 -3.861 1.171 1 98.88 102 THR A CA 1
ATOM 773 C C . THR A 1 102 ? 1.833 -4.34 1.523 1 98.88 102 THR A C 1
ATOM 775 O O . THR A 1 102 ? 2.803 -3.992 0.846 1 98.88 102 THR A O 1
ATOM 778 N N . ASP A 1 103 ? 1.922 -5.059 2.564 1 97.94 103 ASP A N 1
ATOM 779 C CA . ASP A 1 103 ? 3.127 -5.75 3.012 1 97.94 103 ASP A CA 1
ATOM 780 C C . ASP A 1 103 ? 2.799 -7.156 3.514 1 97.94 103 ASP A C 1
ATOM 782 O O . ASP A 1 103 ? 1.76 -7.367 4.145 1 97.94 103 ASP A O 1
ATOM 786 N N . ALA A 1 104 ? 3.701 -8.133 3.211 1 97.81 104 ALA A N 1
ATOM 787 C CA . ALA A 1 104 ? 3.469 -9.5 3.674 1 97.81 104 ALA A CA 1
ATOM 788 C C . ALA A 1 104 ? 4.785 -10.227 3.92 1 97.81 104 ALA A C 1
ATOM 790 O O . ALA A 1 104 ? 5.711 -10.141 3.107 1 97.81 104 ALA A O 1
ATOM 791 N N . ARG A 1 105 ? 4.801 -10.883 5.012 1 97.25 105 ARG A N 1
ATOM 792 C CA . ARG A 1 105 ? 5.938 -11.758 5.285 1 97.25 105 ARG A CA 1
ATOM 793 C C . ARG A 1 105 ? 5.742 -13.125 4.648 1 97.25 105 ARG A C 1
ATOM 795 O O . ARG A 1 105 ? 4.781 -13.836 4.965 1 97.25 105 ARG A O 1
ATOM 802 N N . ILE A 1 106 ? 6.703 -13.5 3.752 1 97.81 106 ILE A N 1
ATOM 803 C CA . ILE A 1 106 ? 6.523 -14.812 3.131 1 97.81 106 ILE A CA 1
ATOM 804 C C . ILE A 1 106 ? 7.793 -15.641 3.309 1 97.81 106 ILE A C 1
ATOM 806 O O . ILE A 1 106 ? 8.828 -15.117 3.725 1 97.81 106 ILE A O 1
ATOM 810 N N . GLU A 1 107 ? 7.625 -16.922 3.113 1 98.12 107 GLU A N 1
ATOM 811 C CA . GLU A 1 107 ? 8.727 -17.875 3.213 1 98.12 107 GLU A CA 1
ATOM 812 C C . GLU A 1 107 ? 8.836 -18.734 1.951 1 98.12 107 GLU A C 1
ATOM 814 O O . GLU A 1 107 ? 7.848 -19.312 1.508 1 98.12 107 GLU A O 1
ATOM 819 N N . LEU A 1 108 ? 9.977 -18.734 1.383 1 98.5 108 LEU A N 1
ATOM 820 C CA . LEU A 1 108 ? 10.25 -19.562 0.208 1 98.5 108 LEU A CA 1
ATOM 821 C C . LEU A 1 108 ? 11.469 -20.453 0.437 1 98.5 108 LEU A C 1
ATOM 823 O O . LEU A 1 108 ? 12.414 -20.047 1.123 1 98.5 108 LEU A O 1
ATOM 827 N N . PRO A 1 109 ? 11.477 -21.641 -0.076 1 98.19 109 PRO A N 1
ATOM 828 C CA . PRO A 1 109 ? 12.648 -22.5 0.065 1 98.19 109 PRO A CA 1
ATOM 829 C C . PRO A 1 109 ? 13.852 -22 -0.732 1 98.19 109 PRO A C 1
ATOM 831 O O . PRO A 1 109 ? 13.695 -21.172 -1.627 1 98.19 109 PRO A O 1
ATOM 834 N N . PRO A 1 110 ? 15.023 -22.516 -0.403 1 98.56 110 PRO A N 1
ATOM 835 C CA . PRO A 1 110 ? 16.203 -22.125 -1.187 1 98.56 110 PRO A CA 1
ATOM 836 C C . PRO A 1 110 ? 16.031 -22.406 -2.678 1 98.56 110 PRO A C 1
ATOM 838 O O . PRO A 1 110 ? 15.414 -23.406 -3.059 1 98.56 110 PRO A O 1
ATOM 841 N N . GLY A 1 111 ? 16.562 -21.531 -3.486 1 98.69 111 GLY A N 1
ATOM 842 C CA . GLY A 1 111 ? 16.484 -21.672 -4.93 1 98.69 111 GLY A CA 1
ATOM 843 C C . GLY A 1 111 ? 16.016 -20.406 -5.629 1 98.69 111 GLY A C 1
ATOM 844 O O . GLY A 1 111 ? 15.875 -19.359 -5 1 98.69 111 GLY A O 1
ATOM 845 N N . LYS A 1 112 ? 15.859 -20.5 -6.941 1 98.81 112 LYS A N 1
ATOM 846 C CA . LYS A 1 112 ? 15.336 -19.391 -7.742 1 98.81 112 LYS A CA 1
ATOM 847 C C . LYS A 1 112 ? 13.812 -19.359 -7.723 1 98.81 112 LYS A C 1
ATOM 849 O O . LYS A 1 112 ? 13.172 -20.406 -7.809 1 98.81 112 LYS A O 1
ATOM 854 N N . HIS A 1 113 ? 13.297 -18.188 -7.559 1 98.94 113 HIS A N 1
ATOM 855 C CA . HIS A 1 113 ? 11.852 -18 -7.547 1 98.94 113 HIS A CA 1
ATOM 856 C C . HIS A 1 113 ? 11.445 -16.797 -8.391 1 98.94 113 HIS A C 1
ATOM 858 O O . HIS A 1 113 ? 12.172 -15.797 -8.438 1 98.94 113 HIS A O 1
ATOM 864 N N . THR A 1 114 ? 10.328 -16.859 -9.008 1 98.94 114 THR A N 1
ATOM 865 C CA . THR A 1 114 ? 9.734 -15.695 -9.656 1 98.94 114 THR A CA 1
ATOM 866 C C . THR A 1 114 ? 8.586 -15.141 -8.828 1 98.94 114 THR A C 1
ATOM 868 O O . THR A 1 114 ? 7.859 -15.891 -8.172 1 98.94 114 THR A O 1
ATOM 871 N N . LEU A 1 115 ? 8.461 -13.867 -8.805 1 98.94 115 LEU A N 1
ATOM 872 C CA . LEU A 1 115 ? 7.375 -13.148 -8.141 1 98.94 115 LEU A CA 1
ATOM 873 C C . LEU A 1 115 ? 6.691 -12.188 -9.109 1 98.94 115 LEU A C 1
ATOM 875 O O . LEU A 1 115 ? 7.359 -11.523 -9.906 1 98.94 115 LEU A O 1
ATOM 879 N N . GLN A 1 116 ? 5.422 -12.094 -9.039 1 99 116 GLN A N 1
ATOM 880 C CA . GLN A 1 116 ? 4.637 -11.133 -9.812 1 99 116 GLN A CA 1
ATOM 881 C C . GLN A 1 116 ? 3.346 -10.773 -9.086 1 99 116 GLN A C 1
ATOM 883 O O . GLN A 1 116 ? 2.672 -11.641 -8.531 1 99 116 GLN A O 1
ATOM 888 N N . LEU A 1 117 ? 2.98 -9.539 -9.102 1 99 117 LEU A N 1
ATOM 889 C CA . LEU A 1 117 ? 1.713 -9.102 -8.531 1 99 117 LEU A CA 1
ATOM 890 C C . LEU A 1 117 ? 0.605 -9.125 -9.578 1 99 117 LEU A C 1
ATOM 892 O O . LEU A 1 117 ? 0.855 -8.859 -10.758 1 99 117 LEU A O 1
ATOM 896 N N . LEU A 1 118 ? -0.563 -9.336 -9.156 1 98.94 118 LEU A N 1
ATOM 897 C CA . LEU A 1 118 ? -1.793 -9.25 -9.938 1 98.94 118 LEU A CA 1
ATOM 898 C C . LEU A 1 118 ? -2.93 -8.672 -9.102 1 98.94 118 LEU A C 1
ATOM 900 O O . LEU A 1 118 ? -3.232 -9.18 -8.016 1 98.94 118 LEU A O 1
ATOM 904 N N . MET A 1 119 ? -3.496 -7.602 -9.594 1 98.88 119 MET A N 1
ATOM 905 C CA . MET A 1 119 ? -4.602 -6.996 -8.859 1 98.88 119 MET A CA 1
ATOM 906 C C . MET A 1 119 ? -5.91 -7.73 -9.133 1 98.88 119 MET A C 1
ATOM 908 O O . MET A 1 119 ? -6.184 -8.109 -10.273 1 98.88 119 MET A O 1
ATOM 912 N N . GLY A 1 120 ? -6.637 -7.934 -8.117 1 98.56 120 GLY A N 1
ATOM 913 C CA . GLY A 1 120 ? -7.98 -8.484 -8.219 1 98.56 120 GLY A CA 1
ATOM 914 C C . GLY A 1 120 ? -9.047 -7.562 -7.672 1 98.56 120 GLY A C 1
ATOM 915 O O . GLY A 1 120 ? -8.789 -6.77 -6.766 1 98.56 120 GLY A O 1
ATOM 916 N N . ASP A 1 121 ? -10.227 -7.754 -8.195 1 98.19 121 ASP A N 1
ATOM 917 C CA . ASP A 1 121 ? -11.367 -6.957 -7.758 1 98.19 121 ASP A CA 1
ATOM 918 C C . ASP A 1 121 ? -12.055 -7.586 -6.547 1 98.19 121 ASP A C 1
ATOM 920 O O . ASP A 1 121 ? -11.445 -8.391 -5.836 1 98.19 121 ASP A O 1
ATOM 924 N N . ALA A 1 122 ? -13.234 -7.137 -6.215 1 97.94 122 ALA A N 1
ATOM 925 C CA . ALA A 1 122 ? -13.969 -7.539 -5.016 1 97.94 122 ALA A CA 1
ATOM 926 C C . ALA A 1 122 ? -14.094 -9.055 -4.938 1 97.94 122 ALA A C 1
ATOM 928 O O . ALA A 1 122 ? -14.203 -9.625 -3.848 1 97.94 122 ALA A O 1
ATOM 929 N N . LYS A 1 123 ? -14 -9.742 -6.062 1 97.44 123 LYS A N 1
ATOM 930 C CA . LYS A 1 123 ? -14.25 -11.172 -6.152 1 97.44 123 LYS A CA 1
ATOM 931 C C . LYS A 1 123 ? -12.992 -11.922 -6.574 1 97.44 123 LYS A C 1
ATOM 933 O O . LYS A 1 123 ? -13.07 -13.039 -7.094 1 97.44 123 LYS A O 1
ATOM 938 N N . HIS A 1 124 ? -11.852 -11.281 -6.438 1 98.38 124 HIS A N 1
ATOM 939 C CA . HIS A 1 124 ? -10.57 -11.883 -6.781 1 98.38 124 HIS A CA 1
ATOM 940 C C . HIS A 1 124 ? -10.461 -12.117 -8.281 1 98.38 124 HIS A C 1
ATOM 942 O O . HIS A 1 124 ? -9.766 -13.039 -8.727 1 98.38 124 HIS A O 1
ATOM 948 N N . VAL A 1 125 ? -11.219 -11.383 -9.094 1 98.06 125 VAL A N 1
ATOM 949 C CA . VAL A 1 125 ? -11.109 -11.445 -10.547 1 98.06 125 VAL A CA 1
ATOM 950 C C . VAL A 1 125 ? -10.211 -10.312 -11.047 1 98.06 125 VAL A C 1
ATOM 952 O O . VAL A 1 125 ? -10.359 -9.164 -10.625 1 98.06 125 VAL A O 1
ATOM 955 N N . PRO A 1 126 ? -9.266 -10.633 -11.914 1 98.44 126 PRO A N 1
ATOM 956 C CA . PRO A 1 126 ? -8.422 -9.57 -12.461 1 98.44 126 PRO A CA 1
ATOM 957 C C . PRO A 1 126 ? -9.234 -8.477 -13.148 1 98.44 126 PRO A C 1
ATOM 959 O O . PRO A 1 126 ? -10.25 -8.766 -13.781 1 98.44 126 PRO A O 1
ATOM 962 N N . PHE A 1 127 ? -8.781 -7.305 -13.086 1 98.25 127 PHE A N 1
ATOM 963 C CA . PHE A 1 127 ? -9.383 -6.164 -13.766 1 98.25 127 PHE A CA 1
ATOM 964 C C . PHE A 1 127 ? -9.211 -6.281 -15.273 1 98.25 127 PHE A C 1
ATOM 966 O O . PHE A 1 127 ? -8.477 -7.145 -15.75 1 98.25 127 PHE A O 1
ATOM 973 N N . GLU A 1 128 ? -9.992 -5.363 -15.977 1 97.06 128 GLU A N 1
ATOM 974 C CA . GLU A 1 128 ? -9.867 -5.242 -17.422 1 97.06 128 GLU A CA 1
ATOM 975 C C . GLU A 1 128 ? -9.516 -3.814 -17.828 1 97.06 128 GLU A C 1
ATOM 977 O O . GLU A 1 128 ? -10.312 -2.893 -17.625 1 97.06 128 GLU A O 1
ATOM 982 N N . PRO A 1 129 ? -8.398 -3.619 -18.578 1 97.5 129 PRO A N 1
ATOM 983 C CA . PRO A 1 129 ? -7.32 -4.59 -18.766 1 97.5 129 PRO A CA 1
ATOM 984 C C . PRO A 1 129 ? -6.691 -5.039 -17.453 1 97.5 129 PRO A C 1
ATOM 986 O O . PRO A 1 129 ? -6.887 -4.391 -16.422 1 97.5 129 PRO A O 1
ATOM 989 N N . PRO A 1 130 ? -6.016 -6.172 -17.438 1 98.38 130 PRO A N 1
ATOM 990 C CA . PRO A 1 130 ? -5.395 -6.648 -16.203 1 98.38 130 PRO A CA 1
ATOM 991 C C . PRO A 1 130 ? -4.293 -5.719 -15.695 1 98.38 130 PRO A C 1
ATOM 993 O O . PRO A 1 130 ? -3.605 -5.082 -16.5 1 98.38 130 PRO A O 1
ATOM 996 N N . ILE A 1 131 ? -4.125 -5.645 -14.383 1 98.75 131 ILE A N 1
ATOM 997 C CA . ILE A 1 131 ? -3.084 -4.871 -13.711 1 98.75 131 ILE A CA 1
ATOM 998 C C . ILE A 1 131 ? -2.111 -5.816 -13.008 1 98.75 131 ILE A C 1
ATOM 1000 O O . ILE A 1 131 ? -2.438 -6.395 -11.969 1 98.75 131 ILE A O 1
ATOM 1004 N N . TYR A 1 132 ? -0.95 -5.988 -13.562 1 98.88 132 TYR A N 1
ATOM 1005 C CA . TYR A 1 132 ? 0.059 -6.855 -12.961 1 98.88 132 TYR A CA 1
ATOM 1006 C C . TYR A 1 132 ? 1.445 -6.23 -13.062 1 98.88 132 TYR A C 1
ATOM 1008 O O . TYR A 1 132 ? 1.679 -5.355 -13.898 1 98.88 132 TYR A O 1
ATOM 1016 N N . SER A 1 133 ? 2.33 -6.59 -12.219 1 98.94 133 SER A N 1
ATOM 1017 C CA . SER A 1 133 ? 3.684 -6.043 -12.18 1 98.94 133 SER A CA 1
ATOM 1018 C C . SER A 1 133 ? 4.605 -6.777 -13.148 1 98.94 133 SER A C 1
ATOM 1020 O O . SER A 1 133 ? 4.25 -7.832 -13.672 1 98.94 133 SER A O 1
ATOM 1022 N N . LYS A 1 134 ? 5.746 -6.172 -13.344 1 98.75 134 LYS A N 1
ATOM 1023 C CA . LYS A 1 134 ? 6.836 -6.945 -13.938 1 98.75 134 LYS A CA 1
ATOM 1024 C C . LYS A 1 134 ? 7.133 -8.195 -13.117 1 98.75 134 LYS A C 1
ATOM 1026 O O . LYS A 1 134 ? 7.102 -8.156 -11.883 1 98.75 134 LYS A O 1
ATOM 1031 N N . LYS A 1 135 ? 7.391 -9.289 -13.836 1 98.94 135 LYS A N 1
ATOM 1032 C CA . LYS A 1 135 ? 7.875 -10.484 -13.156 1 98.94 135 LYS A CA 1
ATOM 1033 C C . LYS A 1 135 ? 9.336 -10.336 -12.758 1 98.94 135 LYS A C 1
ATOM 1035 O O . LYS A 1 135 ? 10.18 -9.953 -13.578 1 98.94 135 LYS A O 1
ATOM 1040 N N . ILE A 1 136 ? 9.648 -10.641 -11.539 1 98.94 136 ILE A N 1
ATOM 1041 C CA . ILE A 1 136 ? 11.039 -10.547 -11.094 1 98.94 136 ILE A CA 1
ATOM 1042 C C . ILE A 1 136 ? 11.547 -11.93 -10.68 1 98.94 136 ILE A C 1
ATOM 1044 O O . ILE A 1 136 ? 10.75 -12.836 -10.438 1 98.94 136 ILE A O 1
ATOM 1048 N N . THR A 1 137 ? 12.773 -12.07 -10.664 1 98.94 137 THR A N 1
ATOM 1049 C CA . THR A 1 137 ? 13.438 -13.281 -10.195 1 98.94 137 THR A CA 1
ATOM 1050 C C . THR A 1 137 ? 14.305 -12.984 -8.977 1 98.94 137 THR A C 1
ATOM 1052 O O . THR A 1 137 ? 15.07 -12.016 -8.969 1 98.94 137 THR A O 1
ATOM 1055 N N . ILE A 1 138 ? 14.102 -13.75 -7.961 1 98.88 138 ILE A N 1
ATOM 1056 C CA . ILE A 1 138 ? 14.953 -13.641 -6.781 1 98.88 138 ILE A CA 1
ATOM 1057 C C . ILE A 1 138 ? 15.617 -14.992 -6.5 1 98.88 138 ILE A C 1
ATOM 1059 O O . ILE A 1 138 ? 15.188 -16.016 -7.02 1 98.88 138 ILE A O 1
ATOM 1063 N N . THR A 1 139 ? 16.656 -14.938 -5.773 1 98.88 139 THR A N 1
ATOM 1064 C CA . THR A 1 139 ? 17.328 -16.156 -5.32 1 98.88 139 THR A CA 1
ATOM 1065 C C . THR A 1 139 ? 17.312 -16.234 -3.799 1 98.88 139 THR A C 1
ATOM 1067 O O . THR A 1 139 ? 17.781 -15.328 -3.113 1 98.88 139 THR A O 1
ATOM 1070 N N . VAL A 1 140 ? 16.75 -17.297 -3.318 1 98.75 140 VAL A N 1
ATOM 1071 C CA . VAL A 1 140 ? 16.781 -17.578 -1.885 1 98.75 140 VAL A CA 1
ATOM 1072 C C . VAL A 1 140 ? 17.922 -18.531 -1.558 1 98.75 140 VAL A C 1
ATOM 1074 O O . VAL A 1 140 ? 18.047 -19.578 -2.193 1 98.75 140 VAL A O 1
ATOM 1077 N N . LYS A 1 141 ? 18.734 -18.125 -0.476 1 97.94 141 LYS A N 1
ATOM 1078 C CA . LYS A 1 141 ? 19.844 -18.969 -0.041 1 97.94 141 LYS A CA 1
ATOM 1079 C C . LYS A 1 141 ? 19.656 -19.438 1.396 1 97.94 141 LYS A C 1
ATOM 1081 O O . LYS A 1 141 ? 19.047 -18.734 2.209 1 97.94 141 LYS A O 1
ATOM 1086 N N . MET B 1 1 ? -68.062 41.094 25.688 1 38.34 1 MET B N 1
ATOM 1087 C CA . MET B 1 1 ? -67.5 39.75 25.469 1 38.34 1 MET B CA 1
ATOM 1088 C C . MET B 1 1 ? -66.125 39.844 24.828 1 38.34 1 MET B C 1
ATOM 1090 O O . MET B 1 1 ? -66 40.188 23.656 1 38.34 1 MET B O 1
ATOM 1094 N N . SER B 1 2 ? -65.062 40.312 25.594 1 49.75 2 SER B N 1
ATOM 1095 C CA . SER B 1 2 ? -63.656 40.562 25.234 1 49.75 2 SER B CA 1
ATOM 1096 C C . SER B 1 2 ? -62.969 39.281 24.797 1 49.75 2 SER B C 1
ATOM 1098 O O . SER B 1 2 ? -63.125 38.219 25.438 1 49.75 2 SER B O 1
ATOM 1100 N N . ARG B 1 3 ? -62.844 39 23.5 1 49.16 3 ARG B N 1
ATOM 1101 C CA . ARG B 1 3 ? -62.094 37.938 22.828 1 49.16 3 ARG B CA 1
ATOM 1102 C C . ARG B 1 3 ? -60.656 37.875 23.344 1 49.16 3 ARG B C 1
ATOM 1104 O O . ARG B 1 3 ? -59.906 38.844 23.219 1 49.16 3 ARG B O 1
ATOM 1111 N N . ARG B 1 4 ? -60.375 37.125 24.422 1 49.5 4 ARG B N 1
ATOM 1112 C CA . ARG B 1 4 ? -59.031 36.781 24.875 1 49.5 4 ARG B CA 1
ATOM 1113 C C . ARG B 1 4 ? -58.25 36.094 23.766 1 49.5 4 ARG B C 1
ATOM 1115 O O . ARG B 1 4 ? -58.688 35.094 23.203 1 49.5 4 ARG B O 1
ATOM 1122 N N . PHE B 1 5 ? -57.531 36.844 22.859 1 47.03 5 PHE B N 1
ATOM 1123 C CA . PHE B 1 5 ? -56.594 36.25 21.906 1 47.03 5 PHE B CA 1
ATOM 1124 C C . PHE B 1 5 ? -55.531 35.438 22.625 1 47.03 5 PHE B C 1
ATOM 1126 O O . PHE B 1 5 ? -54.844 35.906 23.516 1 47.03 5 PHE B O 1
ATOM 1133 N N . LEU B 1 6 ? -55.719 34.125 22.781 1 49.34 6 LEU B N 1
ATOM 1134 C CA . LEU B 1 6 ? -54.75 33.156 23.297 1 49.34 6 LEU B CA 1
ATOM 1135 C C . LEU B 1 6 ? -53.531 33.062 22.391 1 49.34 6 LEU B C 1
ATOM 1137 O O . LEU B 1 6 ? -53.656 32.75 21.203 1 49.34 6 LEU B O 1
ATOM 1141 N N . PHE B 1 7 ? -52.469 33.844 22.609 1 42.56 7 PHE B N 1
ATOM 1142 C CA . PHE B 1 7 ? -51.156 33.719 21.953 1 42.56 7 PHE B CA 1
ATOM 1143 C C . PHE B 1 7 ? -50.562 32.344 22.234 1 42.56 7 PHE B C 1
ATOM 1145 O O . PHE B 1 7 ? -50.406 31.969 23.391 1 42.56 7 PHE B O 1
ATOM 1152 N N . ARG B 1 8 ? -50.781 31.359 21.344 1 49.34 8 ARG B N 1
ATOM 1153 C CA . ARG B 1 8 ? -50.062 30.078 21.375 1 49.34 8 ARG B CA 1
ATOM 1154 C C . ARG B 1 8 ? -48.562 30.297 21.25 1 49.34 8 ARG B C 1
ATOM 1156 O O . ARG B 1 8 ? -48.094 30.891 20.281 1 49.34 8 ARG B O 1
ATOM 1163 N N . LEU B 1 9 ? -47.812 30.469 22.359 1 48.38 9 L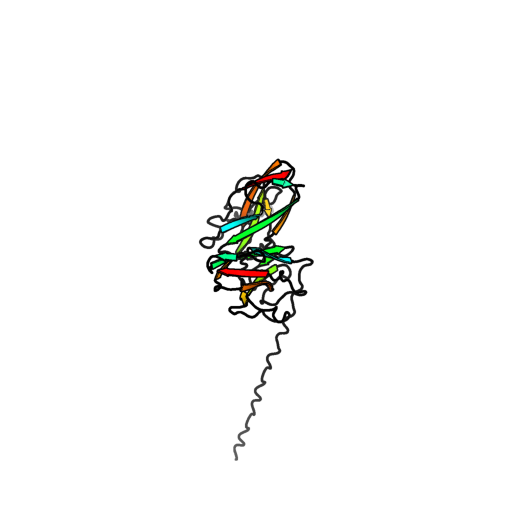EU B N 1
ATOM 1164 C CA . LEU B 1 9 ? -46.344 30.469 22.375 1 48.38 9 LEU B CA 1
ATOM 1165 C C . LEU B 1 9 ? -45.812 29.188 21.766 1 48.38 9 LEU B C 1
ATOM 1167 O O . LEU B 1 9 ? -46.062 28.094 22.281 1 48.38 9 LEU B O 1
ATOM 1171 N N . LEU B 1 10 ? -45.562 29.109 20.516 1 51.06 10 LEU B N 1
ATOM 1172 C CA . LEU B 1 10 ? -44.844 28 19.906 1 51.06 10 LEU B CA 1
ATOM 1173 C C . LEU B 1 10 ? -43.406 27.953 20.406 1 51.06 10 LEU B C 1
ATOM 1175 O O . LEU B 1 10 ? -42.625 28.891 20.188 1 51.06 10 LEU B O 1
ATOM 1179 N N . ALA B 1 11 ? -43.031 27.141 21.422 1 48.25 11 ALA B N 1
ATOM 1180 C CA . ALA B 1 11 ? -41.688 26.844 21.859 1 48.25 11 ALA B CA 1
ATOM 1181 C C . ALA B 1 11 ? -40.906 26.141 20.75 1 48.25 11 ALA B C 1
ATOM 1183 O O . ALA B 1 11 ? -41.281 25.047 20.312 1 48.25 11 ALA B O 1
ATOM 1184 N N . VAL B 1 12 ? -40.156 26.781 19.953 1 50.81 12 VAL B N 1
ATOM 1185 C CA . VAL B 1 12 ? -39.219 26.172 19.031 1 50.81 12 VAL B CA 1
ATOM 1186 C C . VAL B 1 12 ? -38.156 25.375 19.812 1 50.81 12 VAL B C 1
ATOM 1188 O O . VAL B 1 12 ? -37.406 25.953 20.625 1 50.81 12 VAL B O 1
ATOM 1191 N N . ALA B 1 13 ? -38.281 24.016 19.953 1 49.41 13 ALA B N 1
ATOM 1192 C CA . ALA B 1 13 ? -37.25 23.141 20.5 1 49.41 13 ALA B CA 1
ATOM 1193 C C . ALA B 1 13 ? -35.938 23.234 19.688 1 49.41 13 ALA B C 1
ATOM 1195 O O . ALA B 1 13 ? -35.938 22.891 18.5 1 49.41 13 ALA B O 1
ATOM 1196 N N . ALA B 1 14 ? -34.969 24.109 20.031 1 46.78 14 ALA B N 1
ATOM 1197 C CA . ALA B 1 14 ? -33.625 24.062 19.453 1 46.78 14 ALA B CA 1
ATOM 1198 C C . ALA B 1 14 ? -32.969 22.703 19.672 1 46.78 14 ALA B C 1
ATOM 1200 O O . ALA B 1 14 ? -32.719 22.312 20.812 1 46.78 14 ALA B O 1
ATOM 1201 N N . LEU B 1 15 ? -33.062 21.766 18.766 1 49.69 15 LEU B N 1
ATOM 1202 C CA . LEU B 1 15 ? -32.25 20.531 18.797 1 49.69 15 LEU B CA 1
ATOM 1203 C C . LEU B 1 15 ? -30.766 20.844 18.891 1 49.69 15 LEU B C 1
ATOM 1205 O O . LEU B 1 15 ? -30.203 21.406 17.953 1 49.69 15 LEU B O 1
ATOM 1209 N N . ALA B 1 16 ? -30.156 21 20.062 1 49.5 16 ALA B N 1
ATOM 1210 C CA . ALA B 1 16 ? -28.719 21.062 20.234 1 49.5 16 ALA B CA 1
ATOM 1211 C C . ALA B 1 16 ? -28.016 19.938 19.484 1 49.5 16 ALA B C 1
ATOM 1213 O O . ALA B 1 16 ? -28.391 18.766 19.625 1 49.5 16 ALA B O 1
ATOM 1214 N N . ALA B 1 17 ? -27.312 20.203 18.406 1 50.53 17 ALA B N 1
ATOM 1215 C CA . ALA B 1 17 ? -26.453 19.219 17.766 1 50.53 17 ALA B CA 1
ATOM 1216 C C . ALA B 1 17 ? -25.516 18.547 18.781 1 50.53 17 ALA B C 1
ATOM 1218 O O . ALA B 1 17 ? -24.734 19.219 19.438 1 50.53 17 ALA B O 1
ATOM 1219 N N . ALA B 1 18 ? -25.938 17.438 19.328 1 50.41 18 ALA B N 1
ATOM 1220 C CA . ALA B 1 18 ? -25.016 16.656 20.156 1 50.41 18 ALA B CA 1
ATOM 1221 C C . ALA B 1 18 ? -23.688 16.438 19.438 1 50.41 18 ALA B C 1
ATOM 1223 O O . ALA B 1 18 ? -23.656 16.203 18.234 1 50.41 18 ALA B O 1
ATOM 1224 N N . PRO B 1 19 ? -22.609 16.953 20.031 1 47.41 19 PRO B N 1
ATOM 1225 C CA . PRO B 1 19 ? -21.344 16.594 19.391 1 47.41 19 PRO B CA 1
ATOM 1226 C C . PRO B 1 19 ? -21.281 15.117 18.984 1 47.41 19 PRO B C 1
ATOM 1228 O O . PRO B 1 19 ? -21.734 14.258 19.734 1 47.41 19 PRO B O 1
ATOM 1231 N N . SER B 1 20 ? -21.312 14.812 17.734 1 50.5 20 SER B N 1
ATOM 1232 C CA . SER B 1 20 ? -21.016 13.438 17.359 1 50.5 20 SER B CA 1
ATOM 1233 C C . SER B 1 20 ? -19.75 12.938 18.047 1 50.5 20 SER B C 1
ATOM 1235 O O . SER B 1 20 ? -18.656 13.453 17.797 1 50.5 20 SER B O 1
ATOM 1237 N N . LEU B 1 21 ? -19.75 12.539 19.281 1 49.91 21 LEU B N 1
ATOM 1238 C CA . LEU B 1 21 ? -18.641 11.781 19.859 1 49.91 21 LEU B CA 1
ATOM 1239 C C . LEU B 1 21 ? -18.141 10.727 18.891 1 49.91 21 LEU B C 1
ATOM 1241 O O . LEU B 1 21 ? -18.859 9.773 18.562 1 49.91 21 LEU B O 1
ATOM 1245 N N . SER B 1 22 ? -17.281 11.242 17.953 1 59.31 22 SER B N 1
ATOM 1246 C CA . SER B 1 22 ? -16.703 10.227 17.078 1 59.31 22 SER B CA 1
ATOM 1247 C C . SER B 1 22 ? -15.961 9.164 17.891 1 59.31 22 SER B C 1
ATOM 1249 O O . SER B 1 22 ? -15.016 9.477 18.625 1 59.31 22 SER B O 1
ATOM 1251 N N . LEU B 1 23 ? -16.562 8.078 18.328 1 71.25 23 LEU B N 1
ATOM 1252 C CA . LEU B 1 23 ? -15.898 6.949 18.969 1 71.25 23 LEU B CA 1
ATOM 1253 C C . LEU B 1 23 ? -14.742 6.438 18.125 1 71.25 23 LEU B C 1
ATOM 1255 O O . LEU B 1 23 ? -14.891 6.223 16.922 1 71.25 23 LEU B O 1
ATOM 1259 N N . SER B 1 24 ? -13.547 6.582 18.625 1 85.81 24 SER B N 1
ATOM 1260 C CA . SER B 1 24 ? -12.32 6.145 17.984 1 85.81 24 SER B CA 1
ATOM 1261 C C . SER B 1 24 ? -12.391 4.668 17.609 1 85.81 24 SER B C 1
ATOM 1263 O O . SER B 1 24 ? -12.969 3.863 18.344 1 85.81 24 SER B O 1
ATOM 1265 N N . THR B 1 25 ? -12 4.324 16.453 1 95.25 25 THR B N 1
ATOM 1266 C CA . THR B 1 25 ? -11.922 2.938 16 1 95.25 25 THR B CA 1
ATOM 1267 C C . THR B 1 25 ? -10.688 2.252 16.578 1 95.25 25 THR B C 1
ATOM 1269 O O . THR B 1 25 ? -9.586 2.801 16.516 1 95.25 25 THR B O 1
ATOM 1272 N N . ALA B 1 26 ? -10.844 1.103 17.172 1 96.44 26 ALA B N 1
ATOM 1273 C CA . ALA B 1 26 ? -9.719 0.379 17.766 1 96.44 26 ALA B CA 1
ATOM 1274 C C . ALA B 1 26 ? -8.727 -0.055 16.688 1 96.44 26 ALA B C 1
ATOM 1276 O O . ALA B 1 26 ? -9.125 -0.568 15.633 1 96.44 26 ALA B O 1
ATOM 1277 N N . ALA B 1 27 ? -7.477 0.128 16.938 1 96.94 27 ALA B N 1
ATOM 1278 C CA . ALA B 1 27 ? -6.414 -0.297 16.016 1 96.94 27 ALA B CA 1
ATOM 1279 C C . ALA B 1 27 ? -6.172 -1.8 16.125 1 96.94 27 ALA B C 1
ATOM 1281 O O . ALA B 1 27 ? -6.203 -2.365 17.219 1 96.94 27 ALA B O 1
ATOM 1282 N N . PRO B 1 28 ? -5.895 -2.467 14.914 1 96.88 28 PRO B N 1
ATOM 1283 C CA . PRO B 1 28 ? -5.406 -3.844 15.031 1 96.88 28 PRO B CA 1
ATOM 1284 C C . PRO B 1 28 ? -4.098 -3.945 15.805 1 96.88 28 PRO B C 1
ATOM 1286 O O . PRO B 1 28 ? -3.273 -3.027 15.758 1 96.88 28 PRO B O 1
ATOM 1289 N N . PRO B 1 29 ? -3.934 -5.035 16.5 1 96.44 29 PRO B N 1
ATOM 1290 C CA . PRO B 1 29 ? -2.686 -5.191 17.25 1 96.44 29 PRO B CA 1
ATOM 1291 C C . PRO B 1 29 ? -1.447 -5.121 16.359 1 96.44 29 PRO B C 1
ATOM 1293 O O . PRO B 1 29 ? -1.424 -5.723 15.289 1 96.44 29 PRO B O 1
ATOM 1296 N N . ASN B 1 30 ? -0.482 -4.348 16.688 1 97.06 30 ASN B N 1
ATOM 1297 C CA . ASN B 1 30 ? 0.842 -4.273 16.078 1 97.06 30 ASN B CA 1
ATOM 1298 C C . ASN B 1 30 ? 0.792 -3.627 14.703 1 97.06 30 ASN B C 1
ATOM 1300 O O . ASN B 1 30 ? 1.726 -3.766 13.914 1 97.06 30 ASN B O 1
ATOM 1304 N N . ALA B 1 31 ? -0.325 -3.006 14.383 1 98.25 31 ALA B N 1
ATOM 1305 C CA . ALA B 1 31 ? -0.362 -2.236 13.141 1 98.25 31 ALA B CA 1
ATOM 1306 C C . ALA B 1 31 ? 0.732 -1.172 13.125 1 98.25 31 ALA B C 1
ATOM 1308 O O . ALA B 1 31 ? 0.982 -0.513 14.133 1 98.25 31 ALA B O 1
ATOM 1309 N N . GLU B 1 32 ? 1.4 -1.081 11.961 1 98.62 32 GLU B N 1
ATOM 1310 C CA . GLU B 1 32 ? 2.512 -0.144 11.828 1 98.62 32 GLU B CA 1
ATOM 1311 C C . GLU B 1 32 ? 2.482 0.558 10.477 1 98.62 32 GLU B C 1
ATOM 1313 O O . GLU B 1 32 ? 2.482 -0.096 9.43 1 98.62 32 GLU B O 1
ATOM 1318 N N . ALA B 1 33 ? 2.424 1.871 10.508 1 98.94 33 ALA B N 1
ATOM 1319 C CA . ALA B 1 33 ? 2.629 2.67 9.297 1 98.94 33 ALA B CA 1
ATOM 1320 C C . ALA B 1 33 ? 4.086 3.111 9.172 1 98.94 33 ALA B C 1
ATOM 1322 O O . ALA B 1 33 ? 4.734 3.424 10.18 1 98.94 33 ALA B O 1
ATOM 1323 N N . TYR B 1 34 ? 4.594 3.168 7.977 1 98.88 34 TYR B N 1
ATOM 1324 C CA . TYR B 1 34 ? 5.969 3.594 7.742 1 98.88 34 TYR B CA 1
ATOM 1325 C C . TYR B 1 34 ? 6.129 4.184 6.348 1 98.88 34 TYR B C 1
ATOM 1327 O O . TYR B 1 34 ? 5.367 3.85 5.434 1 98.88 34 TYR B O 1
ATOM 1335 N N . ILE B 1 35 ? 7.008 5.086 6.211 1 98.88 35 ILE B N 1
ATOM 1336 C CA . ILE B 1 35 ? 7.316 5.648 4.902 1 98.88 35 ILE B CA 1
ATOM 1337 C C . ILE B 1 35 ? 8.383 4.801 4.211 1 98.88 35 ILE B C 1
ATOM 1339 O O . ILE B 1 35 ? 9.484 4.629 4.738 1 98.88 35 ILE B O 1
ATOM 1343 N N . ILE B 1 36 ? 8.047 4.238 3.094 1 98.75 36 ILE B N 1
ATOM 1344 C CA . ILE B 1 36 ? 8.969 3.412 2.328 1 98.75 36 ILE B CA 1
ATOM 1345 C C . ILE B 1 36 ? 9.977 4.301 1.604 1 98.75 36 ILE B C 1
ATOM 1347 O O . ILE B 1 36 ? 11.18 4.02 1.607 1 98.75 36 ILE B O 1
ATOM 1351 N N . TRP B 1 37 ? 9.414 5.344 0.986 1 98.12 37 TRP B N 1
ATOM 1352 C CA . TRP B 1 37 ? 10.211 6.371 0.325 1 98.12 37 TRP B CA 1
ATOM 1353 C C . TRP B 1 37 ? 9.539 7.738 0.43 1 98.12 37 TRP B C 1
ATOM 1355 O O . TRP B 1 37 ? 8.32 7.848 0.289 1 98.12 37 TRP B O 1
ATOM 1365 N N . PRO B 1 38 ? 10.32 8.789 0.673 1 98.44 38 PRO B N 1
ATOM 1366 C CA . PRO B 1 38 ? 11.766 8.883 0.876 1 98.44 38 PRO B CA 1
ATOM 1367 C C . PRO B 1 38 ? 12.195 8.406 2.262 1 98.44 38 PRO B C 1
ATOM 1369 O O . PRO B 1 38 ? 11.359 8.25 3.154 1 98.44 38 PRO B O 1
ATOM 1372 N N . HIS B 1 39 ? 13.523 8.156 2.408 1 98.5 39 HIS B N 1
ATOM 1373 C CA . HIS B 1 39 ? 14.109 7.875 3.711 1 98.5 39 HIS B CA 1
ATOM 1374 C C . HIS B 1 39 ? 14.43 9.164 4.461 1 98.5 39 HIS B C 1
ATOM 1376 O O . HIS B 1 39 ? 14.508 10.234 3.859 1 98.5 39 HIS B O 1
ATOM 1382 N N . ASP B 1 40 ? 14.547 9.055 5.797 1 98.81 40 ASP B N 1
ATOM 1383 C CA . ASP B 1 40 ? 14.984 10.188 6.602 1 98.81 40 ASP B CA 1
ATOM 1384 C C . ASP B 1 40 ? 16.312 10.742 6.09 1 98.81 40 ASP B C 1
ATOM 1386 O O . ASP B 1 40 ? 17.25 9.984 5.828 1 98.81 40 ASP B O 1
ATOM 1390 N N . GLY B 1 41 ? 16.391 12 5.836 1 98.81 41 GLY B N 1
ATOM 1391 C CA . GLY B 1 41 ? 17.625 12.664 5.41 1 98.81 41 GLY B CA 1
ATOM 1392 C C . GLY B 1 41 ? 17.734 12.781 3.902 1 98.81 41 GLY B C 1
ATOM 1393 O O . GLY B 1 41 ? 18.672 13.398 3.396 1 98.81 41 GLY B O 1
ATOM 1394 N N . THR B 1 42 ? 16.828 12.219 3.152 1 98.75 42 THR B N 1
ATOM 1395 C CA . THR B 1 42 ? 16.906 12.219 1.695 1 98.75 42 THR B CA 1
ATOM 1396 C C . THR B 1 42 ? 16.938 13.648 1.159 1 98.75 42 THR B C 1
ATOM 1398 O O . THR B 1 42 ? 16.203 14.516 1.643 1 98.75 42 THR B O 1
ATOM 1401 N N . VAL B 1 43 ? 17.781 13.867 0.207 1 98.75 43 VAL B N 1
ATOM 1402 C CA . VAL B 1 43 ? 17.781 15.109 -0.568 1 98.75 43 VAL B CA 1
ATOM 1403 C C . VAL B 1 43 ? 17.078 14.883 -1.9 1 98.75 43 VAL B C 1
ATOM 1405 O O . VAL B 1 43 ? 17.453 14 -2.672 1 98.75 43 VAL B O 1
ATOM 1408 N N . ILE B 1 44 ? 16.078 15.641 -2.1 1 98.06 44 ILE B N 1
ATOM 1409 C CA . ILE B 1 44 ? 15.25 15.516 -3.297 1 98.06 44 ILE B CA 1
ATOM 1410 C C . ILE B 1 44 ? 15.523 16.688 -4.242 1 98.06 44 ILE B C 1
ATOM 1412 O O . ILE B 1 44 ? 15.391 17.844 -3.857 1 98.06 44 ILE B O 1
ATOM 1416 N N . SER B 1 45 ? 15.852 16.266 -5.523 1 96.69 45 SER B N 1
ATOM 1417 C CA . SER B 1 45 ? 16.062 17.297 -6.535 1 96.69 45 SER B CA 1
ATOM 1418 C C . SER B 1 45 ? 14.773 17.625 -7.281 1 96.69 45 SER B C 1
ATOM 1420 O O . SER B 1 45 ? 14.086 16.703 -7.75 1 96.69 45 SER B O 1
ATOM 1422 N N . GLY B 1 46 ? 14.359 19.062 -7.668 1 91.75 46 GLY B N 1
ATOM 1423 C CA . GLY B 1 46 ? 13.219 19.5 -8.469 1 91.75 46 GLY B CA 1
ATOM 1424 C C . GLY B 1 46 ? 11.922 19.562 -7.68 1 91.75 46 GLY B C 1
ATOM 1425 O O . GLY B 1 46 ? 10.898 20 -8.203 1 91.75 46 GLY B O 1
ATOM 1426 N N . GLY B 1 47 ? 11.57 19.094 -6.492 1 91.62 47 GLY B N 1
ATOM 1427 C CA . GLY B 1 47 ? 10.477 19.281 -5.551 1 91.62 47 GLY B CA 1
ATOM 1428 C C . GLY B 1 47 ? 9.328 18.312 -5.773 1 91.62 47 GLY B C 1
ATOM 1429 O O . GLY B 1 47 ? 8.422 18.234 -4.949 1 91.62 47 GLY B O 1
ATOM 1430 N N . LYS B 1 48 ? 9.273 17.719 -6.973 1 97.25 48 LYS B N 1
ATOM 1431 C CA . LYS B 1 48 ? 8.258 16.703 -7.227 1 97.25 48 LYS B CA 1
ATOM 1432 C C . LYS B 1 48 ? 8.82 15.305 -7.004 1 97.25 48 LYS B C 1
ATOM 1434 O O . LYS B 1 48 ? 9.867 14.953 -7.555 1 97.25 48 LYS B O 1
ATOM 1439 N N . PHE B 1 49 ? 8.148 14.555 -6.199 1 97.69 49 PHE B N 1
ATOM 1440 C CA . PHE B 1 49 ? 8.633 13.211 -5.895 1 97.69 49 PHE B CA 1
ATOM 1441 C C . PHE B 1 49 ? 7.488 12.32 -5.422 1 97.69 49 PHE B C 1
ATOM 1443 O O . PHE B 1 49 ? 6.41 12.812 -5.078 1 97.69 49 PHE B O 1
ATOM 1450 N N . TRP B 1 50 ? 7.707 11.062 -5.488 1 97.25 50 TRP B N 1
ATOM 1451 C CA . TRP B 1 50 ? 6.738 10.078 -5.02 1 97.25 50 TRP B CA 1
ATOM 1452 C C . TRP B 1 50 ? 6.953 9.758 -3.545 1 97.25 50 TRP B C 1
ATOM 1454 O O . TRP B 1 50 ? 8.094 9.594 -3.1 1 97.25 50 TRP B O 1
ATOM 1464 N N . VAL B 1 51 ? 5.891 9.773 -2.84 1 98.62 51 VAL B N 1
ATOM 1465 C CA . VAL B 1 51 ? 5.875 9.203 -1.496 1 98.62 51 VAL B CA 1
ATOM 1466 C C . VAL B 1 51 ? 5.25 7.809 -1.531 1 98.62 51 VAL B C 1
ATOM 1468 O O . VAL B 1 51 ? 4.133 7.637 -2.021 1 98.62 51 VAL B O 1
ATOM 1471 N N . ARG B 1 52 ? 5.977 6.84 -1.077 1 98.75 52 ARG B N 1
ATOM 1472 C CA . ARG B 1 52 ? 5.461 5.48 -0.965 1 98.75 52 ARG B CA 1
ATOM 1473 C C . ARG B 1 52 ? 5.176 5.121 0.489 1 98.75 52 ARG B C 1
ATOM 1475 O O . ARG B 1 52 ? 6.035 5.293 1.356 1 98.75 52 ARG B O 1
ATOM 1482 N N . MET B 1 53 ? 3.98 4.629 0.708 1 98.94 53 MET B N 1
ATOM 1483 C CA . MET B 1 53 ? 3.457 4.488 2.064 1 98.94 53 MET B CA 1
ATOM 1484 C C . MET B 1 53 ? 3.234 3.02 2.41 1 98.94 53 MET B C 1
ATOM 1486 O O . MET B 1 53 ? 2.566 2.295 1.669 1 98.94 53 MET B O 1
ATOM 1490 N N . GLY B 1 54 ? 3.779 2.592 3.514 1 98.75 54 GLY B N 1
ATOM 1491 C CA . GLY B 1 54 ? 3.678 1.211 3.957 1 98.75 54 GLY B CA 1
ATOM 1492 C C . GLY B 1 54 ? 2.729 1.028 5.125 1 98.75 54 GLY B C 1
ATOM 1493 O O . GLY B 1 54 ? 2.457 1.977 5.867 1 98.75 54 GLY B O 1
ATOM 1494 N N . LEU B 1 55 ? 2.256 -0.088 5.266 1 98.88 55 LEU B N 1
ATOM 1495 C CA . LEU B 1 55 ? 1.37 -0.502 6.348 1 98.88 55 LEU B CA 1
ATOM 1496 C C . LEU B 1 55 ? 1.517 -1.993 6.629 1 98.88 55 LEU B C 1
ATOM 1498 O O . LEU B 1 55 ? 1.435 -2.814 5.711 1 98.88 55 LEU B O 1
ATOM 1502 N N . ARG B 1 56 ? 1.755 -2.262 7.895 1 98.12 56 ARG B N 1
ATOM 1503 C CA . ARG B 1 56 ? 1.934 -3.645 8.32 1 98.12 56 ARG B CA 1
ATOM 1504 C C . ARG B 1 56 ? 0.876 -4.043 9.352 1 98.12 56 ARG B C 1
ATOM 1506 O O . ARG B 1 56 ? 0.476 -3.227 10.18 1 98.12 56 ARG B O 1
ATOM 1513 N N . ASN B 1 57 ? 0.404 -5.309 9.25 1 97.62 57 ASN B N 1
ATOM 1514 C CA . ASN B 1 57 ? -0.528 -5.914 10.195 1 97.62 57 ASN B CA 1
ATOM 1515 C C . ASN B 1 57 ? -1.867 -5.18 10.211 1 97.62 57 ASN B C 1
ATOM 1517 O O . ASN B 1 57 ? -2.523 -5.094 11.25 1 97.62 57 ASN B O 1
ATOM 1521 N N . MET B 1 58 ? -2.277 -4.66 9.164 1 98.31 58 MET B N 1
ATOM 1522 C CA . MET B 1 58 ? -3.531 -3.965 8.883 1 98.31 58 MET B CA 1
ATOM 1523 C C . MET B 1 58 ? -3.729 -3.793 7.379 1 98.31 58 MET B C 1
ATOM 1525 O O . MET B 1 58 ? -2.762 -3.816 6.617 1 98.31 58 MET B O 1
ATOM 1529 N N . GLY B 1 59 ? -4.922 -3.67 6.945 1 98.56 59 GLY B N 1
ATOM 1530 C CA . GLY B 1 59 ? -5.199 -3.438 5.539 1 98.56 59 GLY B CA 1
ATOM 1531 C C . GLY B 1 59 ? -5.48 -1.981 5.219 1 98.56 59 GLY B C 1
ATOM 1532 O O . GLY B 1 59 ? -5.906 -1.22 6.086 1 98.56 59 GLY B O 1
ATOM 1533 N N . VAL B 1 60 ? -5.289 -1.635 3.971 1 98.94 60 VAL B N 1
ATOM 1534 C CA . VAL B 1 60 ? -5.672 -0.327 3.449 1 98.94 60 VAL B CA 1
ATOM 1535 C C . VAL B 1 60 ? -7.086 -0.393 2.881 1 98.94 60 VAL B C 1
ATOM 1537 O O . VAL B 1 60 ? -7.469 -1.389 2.26 1 98.94 60 VAL B O 1
ATOM 1540 N N . CYS B 1 61 ? -7.867 0.614 3.076 1 98.69 61 CYS B N 1
ATOM 1541 C CA . CYS B 1 61 ? -9.164 0.76 2.432 1 98.69 61 CYS B CA 1
ATOM 1542 C C . CYS B 1 61 ? -9.547 2.23 2.293 1 98.69 61 CYS B C 1
ATOM 1544 O O . CYS B 1 61 ? -9.023 3.08 3.016 1 98.69 61 CYS B O 1
ATOM 1546 N N . PRO B 1 62 ? -10.438 2.492 1.329 1 98.56 62 PRO B N 1
ATOM 1547 C CA . PRO B 1 62 ? -10.891 3.873 1.164 1 98.56 62 PRO B CA 1
ATOM 1548 C C . PRO B 1 62 ? -11.703 4.371 2.357 1 98.56 62 PRO B C 1
ATOM 1550 O O . PRO B 1 62 ? -12.219 3.568 3.139 1 98.56 62 PRO B O 1
ATOM 1553 N N . LYS B 1 63 ? -11.688 5.688 2.467 1 97.81 63 LYS B N 1
ATOM 1554 C CA . LYS B 1 63 ? -12.633 6.281 3.41 1 97.81 63 LYS B CA 1
ATOM 1555 C C . LYS B 1 63 ? -14.039 5.738 3.193 1 97.81 63 LYS 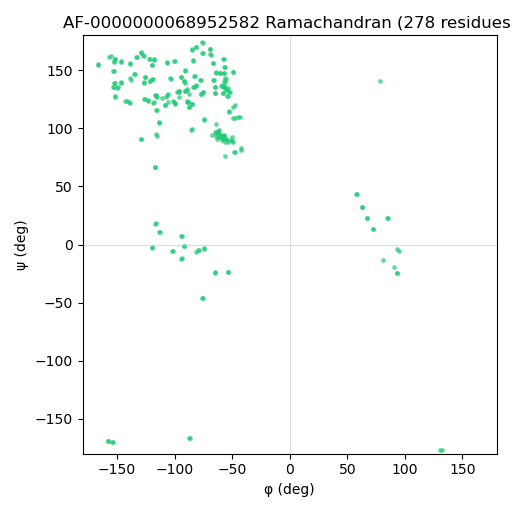B C 1
ATOM 1557 O O . LYS B 1 63 ? -14.406 5.359 2.076 1 97.81 63 LYS B O 1
ATOM 1562 N N . GLY B 1 64 ? -14.812 5.652 4.27 1 96.56 64 GLY B N 1
ATOM 1563 C CA . GLY B 1 64 ? -16.188 5.168 4.176 1 96.56 64 GLY B CA 1
ATOM 1564 C C . GLY B 1 64 ? -16.312 3.676 4.418 1 96.56 64 GLY B C 1
ATOM 1565 O O . GLY B 1 64 ? -17.406 3.176 4.699 1 96.56 64 GLY B O 1
ATOM 1566 N N . VAL B 1 65 ? -15.234 2.924 4.176 1 95.94 65 VAL B N 1
ATOM 1567 C CA . VAL B 1 65 ? -15.242 1.508 4.523 1 95.94 65 VAL B CA 1
ATOM 1568 C C . VAL B 1 65 ? -15.102 1.348 6.035 1 95.94 65 VAL B C 1
ATOM 1570 O O . VAL B 1 65 ? -14.016 1.546 6.59 1 95.94 65 VAL B O 1
ATOM 1573 N N . GLU B 1 66 ? -16.156 0.979 6.68 1 93.06 66 GLU B N 1
ATOM 1574 C CA . GLU B 1 66 ? -16.172 0.845 8.133 1 93.06 66 GLU B CA 1
ATOM 1575 C C . GLU B 1 66 ? -15.656 -0.528 8.562 1 93.06 66 GLU B C 1
ATOM 1577 O O . GLU B 1 66 ? -16.391 -1.514 8.508 1 93.06 66 GLU B O 1
ATOM 1582 N N . SER B 1 67 ? -14.461 -0.625 8.945 1 90.5 67 SER B N 1
ATOM 1583 C CA . SER B 1 67 ? -13.805 -1.842 9.414 1 90.5 67 SER B CA 1
ATOM 1584 C C . SER B 1 67 ? -12.656 -1.518 10.359 1 90.5 67 SER B C 1
ATOM 1586 O O . SER B 1 67 ? -11.859 -0.617 10.094 1 90.5 67 SER B O 1
ATOM 1588 N N . PRO B 1 68 ? -12.586 -2.215 11.398 1 89.75 68 PRO B N 1
ATOM 1589 C CA . PRO B 1 68 ? -11.43 -1.982 12.273 1 89.75 68 PRO B CA 1
ATOM 1590 C C . PRO B 1 68 ? -10.141 -2.566 11.711 1 89.75 68 PRO B C 1
ATOM 1592 O O . PRO B 1 68 ? -9.062 -2.342 12.273 1 89.75 68 PRO B O 1
ATOM 1595 N N . ARG B 1 69 ? -10.266 -3.229 10.586 1 95.81 69 ARG B N 1
ATOM 1596 C CA . ARG B 1 69 ? -9.109 -3.967 10.094 1 95.81 69 ARG B CA 1
ATOM 1597 C C . ARG B 1 69 ? -8.414 -3.211 8.969 1 95.81 69 ARG B C 1
ATOM 1599 O O . ARG B 1 69 ? -7.406 -3.672 8.43 1 95.81 69 ARG B O 1
ATOM 1606 N N . CYS B 1 70 ? -9.086 -2.119 8.617 1 98.19 70 CYS B N 1
ATOM 1607 C CA . CYS B 1 70 ? -8.445 -1.375 7.539 1 98.19 70 CYS B CA 1
ATOM 1608 C C . CYS B 1 70 ? -8.68 0.122 7.695 1 98.19 70 CYS B C 1
ATOM 1610 O O . CYS B 1 70 ? -9.547 0.542 8.461 1 98.19 70 CYS B O 1
ATOM 1612 N N . GLY B 1 71 ? -7.855 0.918 7.125 1 98.62 71 GLY B N 1
ATOM 1613 C CA . GLY B 1 71 ? -7.914 2.369 7.062 1 98.62 71 GLY B CA 1
ATOM 1614 C C . GLY B 1 71 ? -7.129 2.951 5.902 1 98.62 71 GLY B C 1
ATOM 1615 O O . GLY B 1 71 ? -6.805 2.24 4.945 1 98.62 71 GLY B O 1
ATOM 1616 N N . HIS B 1 72 ? -6.945 4.223 5.895 1 98.94 72 HIS B N 1
ATOM 1617 C CA . HIS B 1 72 ? -6.223 4.859 4.801 1 98.94 72 HIS B CA 1
ATOM 1618 C C . HIS B 1 72 ? -5.18 5.84 5.324 1 98.94 72 HIS B C 1
ATOM 1620 O O . HIS B 1 72 ? -5.258 6.277 6.477 1 98.94 72 HIS B O 1
ATOM 1626 N N . HIS B 1 73 ? -4.258 6.16 4.477 1 98.94 73 HIS B N 1
ATOM 1627 C CA . HIS B 1 73 ? -3.102 6.973 4.836 1 98.94 73 HIS B CA 1
ATOM 1628 C C . HIS B 1 73 ? -3.439 8.461 4.805 1 98.94 73 HIS B C 1
ATOM 1630 O O . HIS B 1 73 ? -4.227 8.906 3.969 1 98.94 73 HIS B O 1
ATOM 1636 N N . HIS B 1 74 ? -2.895 9.203 5.652 1 98.94 74 HIS B N 1
ATOM 1637 C CA . HIS B 1 74 ? -2.691 10.648 5.605 1 98.94 74 HIS B CA 1
ATOM 1638 C C . HIS B 1 74 ? -1.212 11 5.715 1 98.94 74 HIS B C 1
ATOM 1640 O O . HIS B 1 74 ? -0.479 10.383 6.492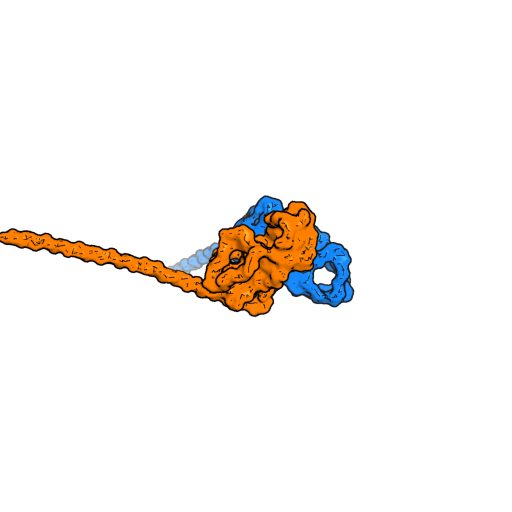 1 98.94 74 HIS B O 1
ATOM 1646 N N . LEU B 1 75 ? -0.831 11.938 4.98 1 99 75 LEU B N 1
ATOM 1647 C CA . LEU B 1 75 ? 0.532 12.453 5.078 1 99 75 LEU B CA 1
ATOM 1648 C C . LEU B 1 75 ? 0.55 13.836 5.719 1 99 75 LEU B C 1
ATOM 1650 O O . LEU B 1 75 ? -0.098 14.758 5.227 1 99 75 LEU B O 1
ATOM 1654 N N . LEU B 1 76 ? 1.238 13.93 6.832 1 98.94 76 LEU B N 1
ATOM 1655 C CA . LEU B 1 76 ? 1.483 15.195 7.516 1 98.94 76 LEU B CA 1
ATOM 1656 C C . LEU B 1 76 ? 2.762 15.852 7 1 98.94 76 LEU B C 1
ATOM 1658 O O . LEU B 1 76 ? 3.824 15.227 6.996 1 98.94 76 LEU B O 1
ATOM 1662 N N . VAL B 1 77 ? 2.648 16.984 6.543 1 98.94 77 VAL B N 1
ATOM 1663 C CA . VAL B 1 77 ? 3.766 17.734 5.988 1 98.94 77 VAL B CA 1
ATOM 1664 C C . VAL B 1 77 ? 4.023 18.969 6.84 1 98.94 77 VAL B C 1
ATOM 1666 O O . VAL B 1 77 ? 3.17 19.859 6.938 1 98.94 77 VAL B O 1
ATOM 1669 N N . ASP B 1 78 ? 5.18 19.062 7.488 1 98.94 78 ASP B N 1
ATOM 1670 C CA . ASP B 1 78 ? 5.625 20.234 8.227 1 98.94 78 ASP B CA 1
ATOM 1671 C C . ASP B 1 78 ? 4.633 20.594 9.328 1 98.94 78 ASP B C 1
ATOM 1673 O O . ASP B 1 78 ? 4.262 21.766 9.477 1 98.94 78 ASP B O 1
ATOM 1677 N N . THR B 1 79 ? 4.121 19.656 10.07 1 98.94 79 THR 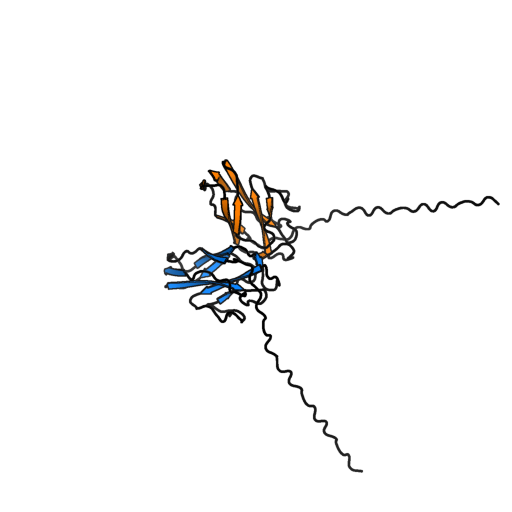B N 1
ATOM 1678 C CA . THR B 1 79 ? 3.188 19.859 11.172 1 98.94 79 THR B CA 1
ATOM 1679 C C . THR B 1 79 ? 3.336 18.75 12.211 1 98.94 79 THR B C 1
ATOM 1681 O O . THR B 1 79 ? 3.922 17.703 11.938 1 98.94 79 THR B O 1
ATOM 1684 N N . GLU B 1 80 ? 2.898 18.984 13.391 1 98.69 80 GLU B N 1
ATOM 1685 C CA . GLU B 1 80 ? 2.811 17.984 14.445 1 98.69 80 GLU B CA 1
ATOM 1686 C C . GLU B 1 80 ? 1.555 17.125 14.297 1 98.69 80 GLU B C 1
ATOM 1688 O O . GLU B 1 80 ? 0.694 17.422 13.461 1 98.69 80 GLU B O 1
ATOM 1693 N N . LEU B 1 81 ? 1.497 16.062 15.078 1 98.81 81 LEU B N 1
ATOM 1694 C CA . LEU B 1 81 ? 0.28 15.266 15.109 1 98.81 81 LEU B CA 1
ATOM 1695 C C . LEU B 1 81 ? -0.923 16.109 15.492 1 98.81 81 LEU B C 1
ATOM 1697 O O . LEU B 1 81 ? -0.841 16.938 16.422 1 98.81 81 LEU B O 1
ATOM 1701 N N . PRO B 1 82 ? -2.01 15.969 14.828 1 98.38 82 PRO B N 1
ATOM 1702 C CA . PRO B 1 82 ? -3.246 16.641 15.219 1 98.38 82 PRO B CA 1
ATOM 1703 C C . PRO B 1 82 ? -3.918 15.992 16.422 1 98.38 82 PRO B C 1
ATOM 1705 O O . PRO B 1 82 ? -3.441 14.969 16.922 1 98.38 82 PRO B O 1
ATOM 1708 N N . PRO B 1 83 ? -5.023 16.719 16.891 1 97 83 PRO B N 1
ATOM 1709 C CA . PRO B 1 83 ? -5.789 15.977 17.891 1 97 83 PRO B CA 1
ATOM 1710 C C . PRO B 1 83 ? -6.168 14.578 17.406 1 97 83 PRO B C 1
ATOM 1712 O O . PRO B 1 83 ? -6.633 14.414 16.281 1 97 83 PRO B O 1
ATOM 1715 N N . LEU B 1 84 ? -5.953 13.57 18.172 1 97.19 84 LEU B N 1
ATOM 1716 C CA . LEU B 1 84 ? -6.004 12.18 17.734 1 97.19 84 LEU B CA 1
ATOM 1717 C C . LEU B 1 84 ? -7.395 11.594 17.938 1 97.19 84 LEU B C 1
ATOM 1719 O O . LEU B 1 84 ? -7.641 10.43 17.609 1 97.19 84 LEU B O 1
ATOM 1723 N N . ASP B 1 85 ? -8.344 12.406 18.5 1 95.31 85 ASP B N 1
ATOM 1724 C CA . ASP B 1 85 ? -9.711 11.969 18.766 1 95.31 85 ASP B CA 1
ATOM 1725 C C . ASP B 1 85 ? -10.703 12.703 17.875 1 95.31 85 ASP B C 1
ATOM 1727 O O . ASP B 1 85 ? -11.914 12.695 18.141 1 95.31 85 ASP B O 1
ATOM 1731 N N . LYS B 1 86 ? -10.109 13.406 16.906 1 97.12 86 LYS B N 1
ATOM 1732 C CA . LYS B 1 86 ? -10.93 14.164 15.961 1 97.12 86 LYS B CA 1
ATOM 1733 C C . LYS B 1 86 ? -10.539 13.859 14.516 1 97.12 86 LYS B C 1
ATOM 1735 O O . LYS B 1 86 ? -9.484 13.266 14.266 1 97.12 86 LYS B O 1
ATOM 1740 N N . GLU B 1 87 ? -11.406 14.258 13.656 1 98.12 87 GLU B N 1
ATOM 1741 C CA . GLU B 1 87 ? -11.102 14.156 12.227 1 98.12 87 GLU B CA 1
ATOM 1742 C C . GLU B 1 87 ? -9.797 14.867 11.891 1 98.12 87 GLU B C 1
ATOM 1744 O O . GLU B 1 87 ? -9.562 15.992 12.352 1 98.12 87 GLU B O 1
ATOM 1749 N N . ILE B 1 88 ? -8.93 14.25 11.141 1 98.62 88 ILE B N 1
ATOM 1750 C CA . ILE B 1 88 ? -7.684 14.859 10.688 1 98.62 88 ILE B CA 1
ATOM 1751 C C . ILE B 1 88 ? -7.992 16.031 9.758 1 98.62 88 ILE B C 1
ATOM 1753 O O . ILE B 1 88 ? -8.797 15.898 8.836 1 98.62 88 ILE B O 1
ATOM 1757 N N . PRO B 1 89 ? -7.367 17.156 10.031 1 98.62 89 PRO B N 1
ATOM 1758 C CA . PRO B 1 89 ? -7.613 18.281 9.133 1 98.62 89 PRO B CA 1
ATOM 1759 C C . PRO B 1 89 ? -7.281 17.969 7.676 1 98.62 89 PRO B C 1
ATOM 1761 O O . PRO B 1 89 ? -6.492 17.047 7.406 1 98.62 89 PRO B O 1
ATOM 1764 N N . SER B 1 90 ? -7.898 18.594 6.758 1 98.38 90 SER B N 1
ATOM 1765 C CA . SER B 1 90 ? -7.617 18.469 5.332 1 98.38 90 SER B CA 1
ATOM 1766 C C . SER B 1 90 ? -7.125 19.797 4.746 1 98.38 90 SER B C 1
ATOM 1768 O O . SER B 1 90 ? -7.922 20.672 4.449 1 98.38 90 SER B O 1
ATOM 1770 N N . ASP B 1 91 ? -5.844 19.969 4.676 1 98.44 91 ASP B N 1
ATOM 1771 C CA . ASP B 1 91 ? -5.184 21.172 4.191 1 98.44 91 ASP B CA 1
ATOM 1772 C C . ASP B 1 91 ? -3.791 20.859 3.656 1 98.44 91 ASP B C 1
ATOM 1774 O O . ASP B 1 91 ? -3.438 19.688 3.473 1 98.44 91 ASP B O 1
ATOM 1778 N N . LYS B 1 92 ? -3 21.828 3.375 1 97.94 92 LYS B N 1
ATOM 1779 C CA . LYS B 1 92 ? -1.707 21.656 2.721 1 97.94 92 LYS B CA 1
ATOM 1780 C C . LYS B 1 92 ? -0.745 20.859 3.605 1 97.94 92 LYS B C 1
ATOM 1782 O O . LYS B 1 92 ? 0.221 20.281 3.113 1 97.94 92 LYS B O 1
ATOM 1787 N N . ASN B 1 93 ? -0.927 20.859 4.918 1 98.75 93 ASN B N 1
ATOM 1788 C CA . ASN B 1 93 ? -0.055 20.156 5.852 1 98.75 93 ASN B CA 1
ATOM 1789 C C . ASN B 1 93 ? -0.58 18.766 6.168 1 98.75 93 ASN B C 1
ATOM 1791 O O . ASN B 1 93 ? 0.101 17.969 6.824 1 98.75 93 ASN B O 1
ATOM 1795 N N . HIS B 1 94 ? -1.876 18.516 5.746 1 98.88 94 HIS B N 1
ATOM 1796 C CA . HIS B 1 94 ? -2.551 17.234 5.988 1 98.88 94 HIS B CA 1
ATOM 1797 C C . HIS B 1 94 ? -3.148 16.672 4.703 1 98.88 94 HIS B C 1
ATOM 1799 O O . HIS B 1 94 ? -4.309 16.953 4.383 1 98.88 94 HIS B O 1
ATOM 1805 N N . LEU B 1 95 ? -2.379 15.898 4.027 1 98.88 95 LEU B N 1
ATOM 1806 C CA . LEU B 1 95 ? -2.82 15.328 2.76 1 98.88 95 LEU B CA 1
ATOM 1807 C C . LEU B 1 95 ? -3.553 14.016 2.98 1 98.88 95 LEU B C 1
ATOM 1809 O O . LEU B 1 95 ? -3.004 13.086 3.58 1 98.88 95 LEU B O 1
ATOM 1813 N N . HIS B 1 96 ? -4.77 13.953 2.516 1 98.88 96 HIS B N 1
ATOM 1814 C CA . HIS B 1 96 ? -5.605 12.766 2.66 1 98.88 96 HIS B CA 1
ATOM 1815 C C . HIS B 1 96 ? -5.445 11.836 1.465 1 98.88 96 HIS B C 1
ATOM 1817 O O . HIS B 1 96 ? -5.594 12.258 0.316 1 98.88 96 HIS B O 1
ATOM 1823 N N . PHE B 1 97 ? -5.25 10.602 1.711 1 98.81 97 PHE B N 1
ATOM 1824 C CA . PHE B 1 97 ? -5.277 9.57 0.678 1 98.81 97 PHE B CA 1
ATOM 1825 C C . PHE B 1 97 ? -6.406 8.578 0.934 1 98.81 97 PHE B C 1
ATOM 1827 O O . PHE B 1 97 ? -6.16 7.391 1.143 1 98.81 97 PHE B O 1
ATOM 1834 N N . GLY B 1 98 ? -7.582 9.109 0.815 1 98.5 98 GLY B N 1
ATOM 1835 C CA . GLY B 1 98 ? -8.812 8.461 1.238 1 98.5 98 GLY B CA 1
ATOM 1836 C C . GLY B 1 98 ? -9.312 7.422 0.25 1 98.5 98 GLY B C 1
ATOM 1837 O O . GLY B 1 98 ? -10.273 6.703 0.528 1 98.5 98 GLY B O 1
ATOM 1838 N N . ALA B 1 99 ? -8.672 7.266 -0.924 1 98.25 99 ALA B N 1
ATOM 1839 C CA . ALA B 1 99 ? -9.109 6.297 -1.928 1 98.25 99 ALA B CA 1
ATOM 1840 C C . ALA B 1 99 ? -8.359 4.973 -1.772 1 98.25 99 ALA B C 1
ATOM 1842 O O . ALA B 1 99 ? -8.508 4.07 -2.598 1 98.25 99 ALA B O 1
ATOM 1843 N N . GLY B 1 100 ? -7.59 4.91 -0.701 1 98.81 100 GLY B N 1
ATOM 1844 C CA . GLY B 1 100 ? -6.766 3.73 -0.491 1 98.81 100 GLY B CA 1
ATOM 1845 C C . GLY B 1 100 ? -5.434 3.797 -1.22 1 98.81 100 GLY B C 1
ATOM 1846 O O . G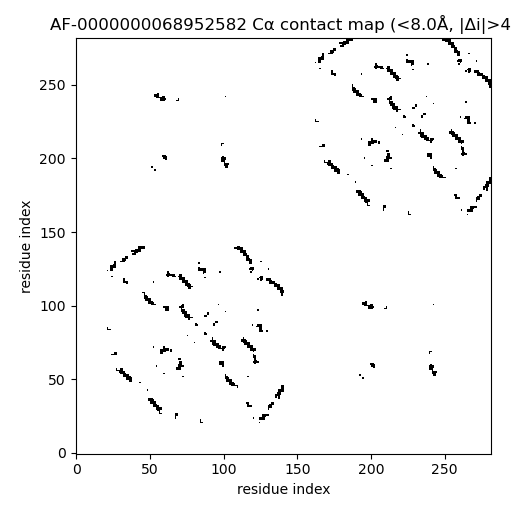LY B 1 100 ? -4.848 2.762 -1.546 1 98.81 100 GLY B O 1
ATOM 1847 N N . GLU 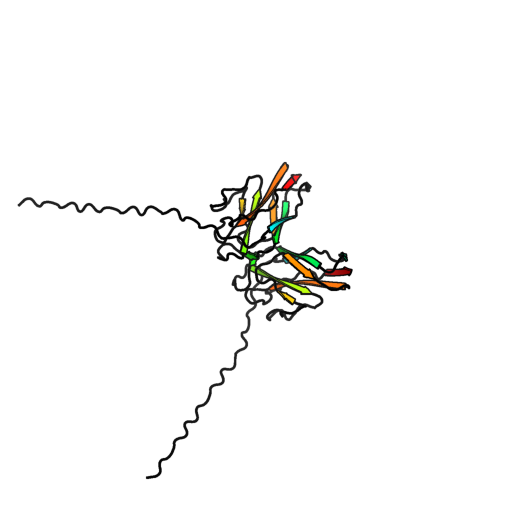B 1 101 ? -4.977 5.008 -1.534 1 98.88 101 GLU B N 1
ATOM 1848 C CA . GLU B 1 101 ? -3.703 5.18 -2.225 1 98.88 101 GLU B CA 1
ATOM 1849 C C . GLU B 1 101 ? -2.535 4.742 -1.346 1 98.88 101 GLU B C 1
ATOM 1851 O O . GLU B 1 101 ? -2.533 4.992 -0.139 1 98.88 101 GLU B O 1
ATOM 1856 N N . THR B 1 102 ? -1.541 4.113 -1.95 1 98.88 102 THR B N 1
ATOM 1857 C CA . THR B 1 102 ? -0.333 3.719 -1.234 1 98.88 102 THR B CA 1
ATOM 1858 C C . THR B 1 102 ? 0.898 4.383 -1.844 1 98.88 102 THR B C 1
ATOM 1860 O O . THR B 1 102 ? 2.018 4.184 -1.368 1 98.88 102 THR B O 1
ATOM 1863 N N . ASP B 1 103 ? 0.688 5.105 -2.869 1 97.94 103 ASP B N 1
ATOM 1864 C CA . ASP B 1 103 ? 1.675 5.969 -3.512 1 97.94 103 ASP B CA 1
ATOM 1865 C C . ASP B 1 103 ? 1.057 7.305 -3.92 1 97.94 103 ASP B C 1
ATOM 1867 O O . ASP B 1 103 ? -0.107 7.355 -4.324 1 97.94 103 ASP B O 1
ATOM 1871 N N . ALA B 1 104 ? 1.85 8.391 -3.791 1 97.81 104 ALA B N 1
ATOM 1872 C CA . ALA B 1 104 ? 1.341 9.711 -4.176 1 97.81 104 ALA B CA 1
ATOM 1873 C C . ALA B 1 104 ? 2.469 10.609 -4.664 1 97.81 104 ALA B C 1
ATOM 1875 O O . ALA B 1 104 ? 3.539 10.664 -4.051 1 97.81 104 ALA B O 1
ATOM 1876 N N . ARG B 1 105 ? 2.174 11.242 -5.727 1 97.31 105 ARG B N 1
ATOM 1877 C CA . ARG B 1 105 ? 3.1 12.258 -6.203 1 97.31 105 ARG B CA 1
ATOM 1878 C C . ARG B 1 105 ? 2.84 13.602 -5.516 1 97.31 105 ARG B C 1
ATOM 1880 O O . ARG B 1 105 ? 1.744 14.156 -5.621 1 97.31 105 ARG B O 1
ATOM 1887 N N . ILE B 1 106 ? 3.893 14.117 -4.82 1 97.88 106 ILE B N 1
ATOM 1888 C CA . ILE B 1 106 ? 3.658 15.398 -4.16 1 97.88 106 ILE B CA 1
ATOM 1889 C C . ILE B 1 106 ? 4.738 16.391 -4.57 1 97.88 106 ILE B C 1
ATOM 1891 O O . ILE B 1 106 ? 5.738 16.016 -5.184 1 97.88 106 ILE B O 1
ATOM 1895 N N . GLU B 1 107 ? 4.43 17.656 -4.336 1 98.12 107 GLU B N 1
ATOM 1896 C CA . GLU B 1 107 ? 5.344 18.75 -4.633 1 98.12 107 GLU B CA 1
ATOM 1897 C C . GLU B 1 107 ? 5.578 19.625 -3.404 1 98.12 107 GLU B C 1
ATOM 1899 O O . GLU B 1 107 ? 4.621 20.078 -2.77 1 98.12 107 GLU B O 1
ATOM 1904 N N . LEU B 1 108 ? 6.793 19.797 -3.066 1 98.5 108 LEU B N 1
ATOM 1905 C CA . LEU B 1 108 ? 7.172 20.656 -1.954 1 98.5 108 LEU B CA 1
ATOM 1906 C C . LEU B 1 108 ? 8.188 21.703 -2.402 1 98.5 108 LEU B C 1
ATOM 1908 O O . LEU B 1 108 ? 9.023 21.438 -3.268 1 98.5 108 LEU B O 1
ATOM 1912 N N . PRO B 1 109 ? 8.117 22.906 -1.87 1 98.12 109 PRO B N 1
ATOM 1913 C CA . PRO B 1 109 ? 9.109 23.922 -2.223 1 98.12 109 PRO B CA 1
ATOM 1914 C C . PRO B 1 109 ? 10.5 23.609 -1.685 1 98.12 109 PRO B C 1
ATOM 1916 O O . PRO B 1 109 ? 10.641 22.766 -0.793 1 98.12 109 PRO B O 1
ATOM 1919 N N . PRO B 1 110 ? 11.516 24.266 -2.236 1 98.56 110 PRO B N 1
ATOM 1920 C CA . PRO B 1 110 ? 12.867 24.062 -1.703 1 98.56 110 PRO B CA 1
ATOM 1921 C C . PRO B 1 110 ? 12.953 24.344 -0.203 1 98.56 110 PRO B C 1
ATOM 1923 O O . PRO B 1 110 ? 12.281 25.25 0.305 1 98.56 110 PRO B O 1
ATOM 1926 N N . GLY B 1 111 ? 13.734 23.547 0.469 1 98.69 111 GLY B N 1
ATOM 1927 C CA . GLY B 1 111 ? 13.914 23.703 1.904 1 98.69 111 GLY B CA 1
ATOM 1928 C C . GLY B 1 111 ? 13.773 22.391 2.662 1 98.69 111 GLY B C 1
ATOM 1929 O O . GLY B 1 111 ? 13.672 21.328 2.057 1 98.69 111 GLY B O 1
ATOM 1930 N N . LYS B 1 112 ? 13.859 22.469 3.984 1 98.81 112 LYS B N 1
ATOM 1931 C CA . LYS B 1 112 ? 13.664 21.312 4.852 1 98.81 112 LYS B CA 1
ATOM 1932 C C . LYS B 1 112 ? 12.188 21.078 5.129 1 98.81 112 LYS B C 1
ATOM 1934 O O . LYS B 1 112 ? 11.43 22.031 5.352 1 98.81 112 LYS B O 1
ATOM 1939 N N . HIS B 1 113 ? 11.82 19.859 5.039 1 98.94 113 HIS B N 1
ATOM 1940 C CA . HIS B 1 113 ? 10.445 19.469 5.312 1 98.94 113 HIS B CA 1
ATOM 1941 C C . HIS B 1 113 ? 10.391 18.219 6.199 1 98.94 113 HIS B C 1
ATOM 1943 O O . HIS B 1 113 ? 11.234 17.328 6.086 1 98.94 113 HIS B O 1
ATOM 1949 N N . THR B 1 114 ? 9.422 18.125 7.027 1 98.94 114 THR B N 1
ATOM 1950 C CA . THR B 1 114 ? 9.133 16.906 7.766 1 98.94 114 THR B CA 1
ATOM 1951 C C . THR B 1 114 ? 7.934 16.172 7.164 1 98.94 114 THR B C 1
ATOM 1953 O O . THR B 1 114 ? 7 16.812 6.672 1 98.94 114 THR B O 1
ATOM 1956 N N . LEU B 1 115 ? 7.98 14.906 7.148 1 98.94 115 LEU B N 1
ATOM 1957 C CA . LEU B 1 115 ? 6.906 14.023 6.699 1 98.94 115 LEU B CA 1
ATOM 1958 C C . LEU B 1 115 ? 6.566 12.992 7.766 1 98.94 115 LEU B C 1
ATOM 1960 O O . LEU B 1 115 ? 7.461 12.438 8.406 1 98.94 115 LEU B O 1
ATOM 1964 N N . GLN B 1 116 ? 5.332 12.727 7.945 1 99 116 GLN B N 1
ATOM 1965 C CA . GLN B 1 116 ? 4.852 11.672 8.836 1 99 116 GLN B CA 1
ATOM 1966 C C . GLN B 1 116 ? 3.508 11.125 8.375 1 99 116 GLN B C 1
ATOM 1968 O O . GLN B 1 116 ? 2.623 11.891 7.98 1 99 116 GLN B O 1
ATOM 1973 N N . LEU B 1 117 ? 3.336 9.844 8.445 1 99 117 LEU B N 1
ATOM 1974 C CA . LEU B 1 117 ? 2.055 9.227 8.117 1 99 117 LEU B CA 1
ATOM 1975 C C . LEU B 1 117 ? 1.18 9.109 9.367 1 99 117 LEU B C 1
ATOM 1977 O O . LEU B 1 117 ? 1.687 8.891 10.469 1 99 117 LEU B O 1
ATOM 1981 N N . LEU B 1 118 ? -0.067 9.172 9.18 1 98.94 118 LEU B N 1
ATOM 1982 C CA . LEU B 1 118 ? -1.097 8.93 10.18 1 98.94 118 LEU B CA 1
ATOM 1983 C C . LEU B 1 118 ? -2.281 8.18 9.57 1 98.94 118 LEU B C 1
ATOM 1985 O O . LEU B 1 118 ? -2.859 8.633 8.578 1 98.94 118 LEU B O 1
ATOM 1989 N N . MET B 1 119 ? -2.588 7.039 10.156 1 98.88 119 MET B N 1
ATOM 1990 C CA . MET B 1 119 ? -3.717 6.273 9.641 1 98.88 119 MET B CA 1
ATOM 1991 C C . MET B 1 119 ? -5.035 6.816 10.172 1 98.88 119 MET B C 1
ATOM 1993 O O . MET B 1 119 ? -5.137 7.176 11.344 1 98.88 119 MET B O 1
ATOM 1997 N N . GLY B 1 120 ? -5.965 6.914 9.312 1 98.56 120 GLY B N 1
ATOM 1998 C CA . GLY B 1 120 ? -7.324 7.273 9.688 1 98.56 120 GLY B CA 1
ATOM 1999 C C . GLY B 1 120 ? -8.344 6.203 9.336 1 98.56 120 GLY B C 1
ATOM 2000 O O . GLY B 1 120 ? -8.148 5.445 8.383 1 98.56 120 GLY B O 1
ATOM 2001 N N . ASP B 1 121 ? -9.414 6.219 10.078 1 98.12 121 ASP B N 1
ATOM 2002 C CA . ASP B 1 121 ? -10.5 5.266 9.859 1 98.12 121 ASP B CA 1
ATOM 2003 C C . ASP B 1 121 ? -11.484 5.777 8.812 1 98.12 121 ASP B C 1
ATOM 2005 O O . ASP B 1 121 ? -11.141 6.652 8.008 1 98.12 121 ASP B O 1
ATOM 2009 N N . ALA B 1 122 ? -12.633 5.176 8.695 1 97.88 122 ALA B N 1
ATOM 2010 C CA . ALA B 1 122 ? -13.633 5.461 7.668 1 97.88 122 ALA B CA 1
ATOM 2011 C C . ALA B 1 122 ? -13.984 6.945 7.641 1 97.88 122 ALA B C 1
ATOM 2013 O O . ALA B 1 122 ? -14.383 7.477 6.605 1 97.88 122 ALA B O 1
ATOM 2014 N N . LYS B 1 123 ? -13.781 7.641 8.75 1 97.38 123 LYS B N 1
ATOM 2015 C CA . LYS B 1 123 ? -14.203 9.031 8.906 1 97.38 123 LYS B CA 1
ATOM 2016 C C . LYS B 1 123 ? -13 9.953 9.086 1 97.38 123 LYS B C 1
ATOM 2018 O O . LYS B 1 123 ? -13.133 11.055 9.625 1 97.38 123 LYS B O 1
ATOM 2023 N N . HIS B 1 124 ? -11.836 9.461 8.711 1 98.38 124 HIS B N 1
ATOM 2024 C CA . HIS B 1 124 ? -10.602 10.242 8.805 1 98.38 124 HIS B CA 1
ATOM 2025 C C . HIS B 1 124 ? -10.234 10.508 10.258 1 98.38 124 HIS B C 1
ATOM 2027 O O . HIS B 1 124 ? -9.609 11.523 10.57 1 98.38 124 HIS B O 1
ATOM 2033 N N . VAL B 1 125 ? -10.711 9.688 11.195 1 98.06 125 VAL B N 1
ATOM 2034 C CA . VAL B 1 125 ? -10.328 9.789 12.602 1 98.06 125 VAL B CA 1
ATOM 2035 C C . VAL B 1 125 ? -9.203 8.805 12.906 1 98.06 125 VAL B C 1
ATOM 2037 O O . VAL B 1 125 ? -9.273 7.637 12.508 1 98.06 125 VAL B O 1
ATOM 2040 N N . PRO B 1 126 ? -8.164 9.266 13.578 1 98.44 126 PRO B N 1
ATOM 2041 C CA . PRO B 1 126 ? -7.094 8.336 13.938 1 98.44 126 PRO B CA 1
ATOM 2042 C C . PRO B 1 126 ? -7.594 7.145 14.758 1 98.44 126 PRO B C 1
ATOM 2044 O O . PRO B 1 126 ? -8.508 7.297 15.578 1 98.44 126 PRO B O 1
ATOM 2047 N N . PHE B 1 127 ? -7.004 6.055 14.594 1 98.19 127 PHE B N 1
ATOM 2048 C CA . PHE B 1 127 ? -7.297 4.852 15.359 1 98.19 127 PHE B CA 1
ATOM 2049 C C . PHE B 1 127 ? -6.855 5.012 16.812 1 98.19 127 PHE B C 1
ATOM 2051 O O . PHE B 1 127 ? -6.172 5.98 17.156 1 98.19 127 PHE B O 1
ATOM 2058 N N . GLU B 1 128 ? -7.352 4.004 17.641 1 97 128 GLU B N 1
ATOM 2059 C CA . GLU B 1 128 ? -6.934 3.924 19.031 1 97 128 GLU B CA 1
ATOM 2060 C C . GLU B 1 128 ? -6.312 2.564 19.344 1 97 128 GLU B C 1
ATOM 2062 O O . GLU B 1 128 ? -6.988 1.537 19.281 1 97 128 GLU B O 1
ATOM 2067 N N . PRO B 1 129 ? -5.062 2.539 19.844 1 97.5 129 PRO B N 1
ATOM 2068 C CA . PRO B 1 129 ? -4.109 3.65 19.844 1 97.5 129 PRO B CA 1
ATOM 2069 C C . PRO B 1 129 ? -3.814 4.164 18.438 1 97.5 129 PRO B C 1
ATOM 2071 O O . PRO B 1 129 ? -4.109 3.482 17.453 1 97.5 129 PRO B O 1
ATOM 2074 N N . PRO B 1 130 ? -3.32 5.383 18.312 1 98.31 130 PRO B N 1
ATOM 2075 C CA . PRO B 1 130 ? -3.023 5.922 16.984 1 98.31 130 PRO B CA 1
ATOM 2076 C C . PRO B 1 130 ? -1.921 5.148 16.266 1 98.31 130 PRO B C 1
ATOM 2078 O O . PRO B 1 130 ? -1.011 4.621 16.906 1 98.31 130 PRO B O 1
ATOM 2081 N N . ILE B 1 131 ? -1.99 5.086 14.945 1 98.75 131 ILE B N 1
ATOM 2082 C CA . ILE B 1 131 ? -1.003 4.461 14.07 1 98.75 131 ILE B CA 1
ATOM 2083 C C . ILE B 1 131 ? -0.326 5.523 13.211 1 98.75 131 ILE B C 1
ATOM 2085 O O . ILE B 1 131 ? -0.927 6.035 12.266 1 98.75 131 ILE B O 1
ATOM 2089 N N . TYR B 1 132 ? 0.877 5.859 13.531 1 98.88 132 TYR B N 1
ATOM 2090 C CA . TYR B 1 132 ? 1.62 6.852 12.758 1 98.88 132 TYR B CA 1
ATOM 2091 C C . TYR B 1 132 ? 3.072 6.426 12.578 1 98.88 132 TYR B C 1
ATOM 2093 O O . TYR B 1 132 ? 3.584 5.605 13.344 1 98.88 132 TYR B O 1
ATOM 2101 N N . SER B 1 133 ? 3.717 6.887 11.586 1 98.94 133 SER B N 1
ATOM 2102 C CA . SER B 1 133 ? 5.098 6.535 11.273 1 98.94 133 SER B CA 1
ATOM 2103 C C . SER B 1 133 ? 6.078 7.402 12.062 1 98.94 133 SER B C 1
ATOM 2105 O O . SER B 1 133 ? 5.684 8.406 12.656 1 98.94 133 SER B O 1
ATOM 2107 N N . LYS B 1 134 ? 7.316 6.98 12.016 1 98.75 134 LYS B N 1
ATOM 2108 C CA . LYS B 1 134 ? 8.375 7.91 12.406 1 98.75 134 LYS B CA 1
ATOM 2109 C C . LYS B 1 134 ? 8.328 9.18 11.555 1 98.75 134 LYS B C 1
ATOM 2111 O O . LYS B 1 134 ? 8.062 9.117 10.359 1 98.75 134 LYS B O 1
ATOM 2116 N N . LYS B 1 135 ? 8.57 10.297 12.219 1 98.94 135 LYS B N 1
ATOM 2117 C CA . LYS B 1 135 ? 8.742 11.539 11.469 1 98.94 135 LYS B CA 1
ATOM 2118 C C . LYS B 1 135 ? 10.102 11.594 10.789 1 98.94 135 LYS B C 1
ATOM 2120 O O . LYS B 1 135 ? 11.133 11.344 11.43 1 98.94 135 LYS B O 1
ATOM 2125 N N . ILE B 1 136 ? 10.133 11.922 9.547 1 98.94 136 ILE B N 1
ATOM 2126 C CA . ILE B 1 136 ? 11.406 12.016 8.836 1 98.94 136 ILE B CA 1
ATOM 2127 C C . ILE B 1 136 ? 11.617 13.445 8.352 1 98.94 136 ILE B C 1
ATOM 2129 O O . ILE B 1 136 ? 10.672 14.234 8.273 1 98.94 136 ILE B O 1
ATOM 2133 N N . THR B 1 137 ? 12.781 13.773 8.102 1 98.94 137 THR B N 1
ATOM 2134 C CA . THR B 1 137 ? 13.164 15.055 7.52 1 98.94 137 THR B CA 1
ATOM 2135 C C . THR B 1 137 ? 13.805 14.859 6.152 1 98.94 137 THR B C 1
ATOM 2137 O O . THR B 1 137 ? 14.688 14.016 5.988 1 98.94 137 THR B O 1
ATOM 2140 N N . ILE B 1 138 ? 13.289 15.578 5.211 1 98.88 138 ILE B N 1
ATOM 2141 C CA . ILE B 1 138 ? 13.906 15.578 3.889 1 98.88 138 ILE B CA 1
ATOM 2142 C C . ILE B 1 138 ? 14.312 17 3.506 1 98.88 138 ILE B C 1
ATOM 2144 O O . ILE B 1 138 ? 13.852 17.969 4.117 1 98.88 138 ILE B O 1
ATOM 2148 N N . THR B 1 139 ? 15.195 17.078 2.588 1 98.88 139 THR B N 1
ATOM 2149 C CA . THR B 1 139 ? 15.586 18.375 2.035 1 98.88 139 THR B CA 1
ATOM 2150 C C . THR B 1 139 ? 15.266 18.438 0.545 1 98.88 139 THR B C 1
ATOM 2152 O O . THR B 1 139 ? 15.719 17.594 -0.233 1 98.88 139 THR B O 1
ATOM 2155 N N . VAL B 1 140 ? 14.484 19.406 0.2 1 98.69 140 VAL B N 1
ATOM 2156 C CA . VAL B 1 140 ? 14.18 19.656 -1.203 1 98.69 140 VAL B CA 1
ATOM 2157 C C . VAL B 1 140 ? 15.086 20.766 -1.735 1 98.69 140 VAL B C 1
ATOM 2159 O O . VAL B 1 140 ? 15.203 21.828 -1.124 1 98.69 140 VAL B O 1
ATOM 2162 N N . LYS B 1 141 ? 15.734 20.469 -2.965 1 97.94 141 LYS B N 1
ATOM 2163 C CA . LYS B 1 141 ? 16.609 21.453 -3.602 1 97.94 141 LYS B CA 1
ATOM 2164 C C . LYS B 1 141 ? 16.062 21.875 -4.961 1 97.94 141 LYS B C 1
ATOM 2166 O O . LYS B 1 141 ? 15.422 21.078 -5.652 1 97.94 141 LYS B O 1
#

Sequence (282 aa):
MSRRFLFRLLAVAALAAAPSLSLSTAAPPNAEAYIIWPHDGTVISGGKFWVRMGLRNMGVCPKGVESPRCGHHHLLVDTELPPLDKEIPSDKNHLHFGAGETDARIELPPGKHTLQLLMGDAKHVPFEPPIYSKKITITVKMSRRFLFRLLAVAALAAAPSLSLSTAAPPNAEAYIIWPHDGTVISGGKFWVRMGLRNMGVCPKGVESPRCGHHHLLVDTELPPLDKEIPSDKNHLHFGAGETDARIELPPGKHTLQLLMGDAKHVPFEPPIYSKKITITVK

Foldseek 3Di:
DDPPPPPPPPPPPPPPPDPPQPPAQAAAPPKAKAWPPDAFAAEDEAFKDKTAIDIDQAAEAAAQPADNRYFAKKKAKQDDDDDQRDADDDDPRIPGPRHRDRMDIGGDDFAKMKIKMWTAGNRNHAHVVTHMYDIGIYGYD/DDPPPPPPPPPPPPPPPDPPQPPAQAAAPPKAKAWPPDAFAAEAEPQKDKTAIDIDQAAEAAAQPADNRYFAKKKAKQDDDDDQSDADDDDPRIPGPRHRDRMDIDGDDFAKMKIKMWTAGNRNHAHVVTHMYDIGIYGYD

Organism: Cupriavidus necator (strain ATCC 17699 / DSM 428 / KCTC 22496 / NCIMB 10442 / H16 / Stanier 337) (NCBI:txid381666)

pLDDT: mean 90.14, std 17.7, range [38.34, 99.0]

Nearest PDB structures (foldseek):
  6iaa-assembly3_C  TM=6.495E-01  e=3.174E-02  Homo sapiens
  1eba-assembly1_B  TM=5.189E-01  e=4.657E-01  Homo sapiens
  8d6a-assembly1_A  TM=4.210E-01  e=1.902E-01  Homo sapiens
  1wis-assembly1_A  TM=4.570E-01  e=1.408E+00  Homo sapiens
  8g4l-assembly1_n  TM=3.967E-01  e=3.269E+00  Homo sapiens

InterPro domains:
  IPR025512 Domain of unknown function DUF4399 [PF14347] (51-141)

Secondary structure (DSSP, 8-state):
-----------------------PPBPPTT-EEEEEESPTT-EESSSEEEEEEEEESSEE--TT---TTEEEEEEEESS----TTSPPP-BTTEEEETTT-SEEEEE--SEEEEEEEEEE-TTSPBPBS--BPPPEEEEE-/-----------------------PPBPPTT-EEEEEESPTT-EESSSEEEEEEEEESSEE--TT---TTEEEEEEEESSPPPPTTSPPP-BTTEEEETT--SEEEEE--SEEEEEEEEEE-TTSPBPBS--BPPPEEEEE-

Radius of gyration: 26.69 Å; Cα contacts (8 Å, |Δi|>4): 708; chains: 2; bounding box: 87×90×44 Å

Solvent-accessible surface area (backbone atoms only — not comparable to full-atom values): 15324 Å² total; per-residue (Å²): 136,84,81,80,78,80,80,78,82,77,79,77,78,78,77,73,81,67,76,75,78,63,74,64,46,55,46,46,78,78,42,41,36,39,67,71,30,66,55,70,66,37,72,37,75,48,40,61,49,65,39,32,56,43,37,34,64,40,13,28,16,28,51,68,50,83,47,61,56,30,24,20,44,25,42,30,37,70,63,76,86,66,71,58,76,37,60,60,68,81,49,96,40,27,42,76,29,48,56,11,39,40,42,46,79,46,74,49,71,70,42,78,41,36,44,30,43,38,36,17,32,36,72,40,28,24,24,42,69,68,36,51,25,76,74,30,41,34,34,27,82,136,84,80,76,80,77,78,78,80,77,79,77,80,77,77,74,79,67,75,76,76,64,75,64,46,54,45,45,79,79,43,40,38,38,66,69,32,67,52,68,68,38,74,39,74,77,29,60,47,64,38,33,55,43,36,34,63,43,13,29,16,27,50,68,50,83,48,62,54,30,23,19,45,26,42,31,37,70,62,75,87,67,72,58,76,36,61,60,68,81,48,94,40,28,41,75,28,47,56,11,38,39,44,44,80,45,74,48,70,72,40,79,43,37,42,30,42,38,37,18,32,37,72,39,28,24,24,42,69,70,36,49,25,75,74,32,42,33,35,27,79